Protein AF-A0A973NSL1-F1 (afdb_monomer)

Foldseek 3Di:
DDDPVVVVVVVVVVVVVVVPPDDDDDDDDDDDPPPVVVVVVPVLPCAPVVCVVVPPALEWEWEKDQPPVPGDPDPFRWYQQFRIITGTDDDDPVLVLLRVLVCVVVVPQGREYQYDDDQCPCVVCDVPQDAPAFADPVQHFQQFEEDADLVVPSFSVVQLSNCVSVVNLFLWKKKKWFKAALVRGTYIYMAIDDLAHRLCRRCVSNFPGSMATAAMEIQEGQDRDPSHRSRSSQCVRHDCVRVGHRHRYYYHYYPVVPVCSGVSVVVSSVVSVVCVVVRD

Sequence (280 aa):
MGDPKAKIVAHLKSLGAHLYGIGDHTGKSVHNIGEHLHGAAGEFEKTEQELADAARSKVFRGTMDPLDGSANKGSGAHVRIGNFGAMVDNISPAEAAKLAKIEKDFPDDLPMVVLKKQPDFHGEFRGEFKTPGPSGPNTPALFGHQINDPINDELGRATIKARLINGDTSGVNYAAFKCYDENGKPYILVGHSEGVHSERVAGIPLVDSSTRVSDIFSERTPCDRKSSYCGTWLHEHLGDSNSGSAPDVRYHVLYDDTTKNYDVTKHVIKDAKHWLKHYG

Radius of gyration: 21.63 Å; Cα contacts (8 Å, |Δi|>4): 450; chains: 1; bounding box: 39×68×52 Å

pLDDT: mean 71.05, std 19.41, range [28.81, 97.38]

Nearest PDB structures (foldseek):
  3wai-assembly1_A  TM=3.650E-01  e=9.494E+00  Escherichia coli K-12
  3mfi-assembly1_A  TM=2.933E-01  e=9.494E+00  Saccharomyces cerevisiae
  3ohb-assembly1_A  TM=2.969E-01  e=9.494E+00  Saccharomyces cerevisiae

Structure (mmCIF, N/CA/C/O backbone):
data_AF-A0A973NSL1-F1
#
_entry.id   AF-A0A973NSL1-F1
#
loop_
_atom_site.group_PDB
_atom_site.id
_atom_site.type_symbol
_atom_site.label_atom_id
_atom_site.label_alt_id
_atom_site.label_comp_id
_atom_site.label_asym_id
_atom_site.label_entity_id
_atom_site.label_seq_id
_atom_site.pdbx_PDB_ins_code
_atom_site.Cartn_x
_atom_site.Cartn_y
_atom_site.Cartn_z
_atom_site.occupancy
_atom_site.B_iso_or_equiv
_atom_site.auth_seq_id
_atom_site.auth_comp_id
_atom_site.auth_asym_id
_atom_site.auth_atom_id
_atom_site.pdbx_PDB_model_num
ATOM 1 N N . MET A 1 1 ? 1.039 -37.603 -15.452 1.00 42.97 1 MET A N 1
ATOM 2 C CA . MET A 1 1 ? 1.506 -36.415 -14.705 1.00 42.97 1 MET A CA 1
ATOM 3 C C . MET A 1 1 ? 0.961 -36.540 -13.292 1.00 42.97 1 MET A C 1
ATOM 5 O O . MET A 1 1 ? -0.243 -36.682 -13.153 1.00 42.97 1 MET A O 1
ATOM 9 N N . GLY A 1 2 ? 1.832 -36.673 -12.289 1.00 52.22 2 GLY A N 1
ATOM 10 C CA . GLY A 1 2 ? 1.422 -36.954 -10.905 1.00 52.22 2 GLY A CA 1
ATOM 11 C C . GLY A 1 2 ? 1.027 -35.691 -10.139 1.00 52.22 2 GLY A C 1
ATOM 12 O O . GLY A 1 2 ? 1.589 -34.628 -10.395 1.00 52.22 2 GLY A O 1
ATOM 13 N N . ASP A 1 3 ? 0.085 -35.849 -9.209 1.00 54.16 3 ASP A N 1
ATOM 14 C CA . ASP A 1 3 ? -0.454 -34.811 -8.326 1.00 54.16 3 ASP A CA 1
ATOM 15 C C . ASP A 1 3 ? 0.666 -34.071 -7.549 1.00 54.16 3 ASP A C 1
ATOM 17 O O . ASP A 1 3 ? 1.431 -34.712 -6.816 1.00 54.16 3 ASP A O 1
ATOM 21 N N . PRO A 1 4 ? 0.782 -32.736 -7.681 1.00 50.12 4 PRO A N 1
ATOM 22 C CA . PRO A 1 4 ? 1.733 -31.918 -6.927 1.00 50.12 4 PRO A CA 1
ATOM 23 C C . PRO A 1 4 ? 1.630 -32.090 -5.403 1.00 50.12 4 PRO A C 1
ATOM 25 O O . PRO A 1 4 ? 2.660 -32.085 -4.725 1.00 50.12 4 PRO A O 1
ATOM 28 N N . LYS A 1 5 ? 0.428 -32.333 -4.855 1.00 47.91 5 LYS A N 1
ATOM 29 C CA . LYS A 1 5 ? 0.239 -32.566 -3.412 1.00 47.91 5 LYS A CA 1
ATOM 30 C C . LYS A 1 5 ? 0.894 -33.866 -2.952 1.00 47.91 5 LYS A C 1
ATOM 32 O O . LYS A 1 5 ? 1.500 -33.908 -1.881 1.00 47.91 5 LYS A O 1
ATOM 37 N N . ALA A 1 6 ? 0.865 -34.906 -3.785 1.00 55.69 6 ALA A N 1
ATOM 38 C CA . ALA A 1 6 ? 1.510 -36.180 -3.479 1.00 55.69 6 ALA A CA 1
ATOM 39 C C . ALA A 1 6 ? 3.045 -36.056 -3.409 1.00 55.69 6 ALA A C 1
ATOM 41 O O . ALA A 1 6 ? 3.681 -36.742 -2.608 1.00 55.69 6 ALA A O 1
ATOM 42 N N . LYS A 1 7 ? 3.646 -35.146 -4.190 1.00 52.72 7 LYS A N 1
ATOM 43 C CA . LYS A 1 7 ? 5.097 -34.886 -4.156 1.00 52.72 7 LYS A CA 1
ATOM 44 C C . LYS A 1 7 ? 5.536 -34.149 -2.890 1.00 52.72 7 LYS A C 1
ATOM 46 O O . LYS A 1 7 ? 6.564 -34.506 -2.321 1.00 52.72 7 LYS A O 1
ATOM 51 N N . ILE A 1 8 ? 4.746 -33.184 -2.420 1.00 45.78 8 ILE A N 1
AT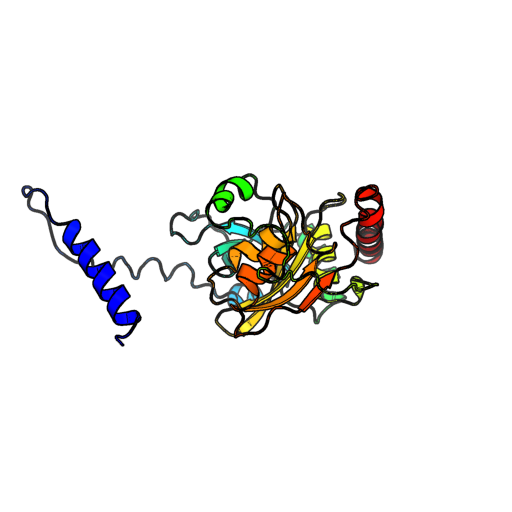OM 52 C CA . ILE A 1 8 ? 5.029 -32.431 -1.186 1.00 45.78 8 ILE A CA 1
ATOM 53 C C . ILE A 1 8 ? 4.944 -33.356 0.037 1.00 45.78 8 ILE A C 1
ATOM 55 O O . ILE A 1 8 ? 5.852 -33.381 0.865 1.00 45.78 8 ILE A O 1
ATOM 59 N N . VAL A 1 9 ? 3.913 -34.205 0.106 1.00 53.50 9 VAL A N 1
ATOM 60 C CA . VAL A 1 9 ? 3.754 -35.177 1.204 1.00 53.50 9 VAL A CA 1
ATOM 61 C C . VAL A 1 9 ? 4.876 -36.223 1.208 1.00 53.50 9 VAL A C 1
ATOM 63 O O . VAL A 1 9 ? 5.355 -36.609 2.275 1.00 53.50 9 VAL A O 1
ATOM 66 N N . ALA A 1 10 ? 5.335 -36.670 0.035 1.00 57.25 10 ALA A N 1
ATOM 67 C CA . ALA A 1 10 ? 6.461 -37.598 -0.068 1.00 57.25 10 ALA A CA 1
ATOM 68 C C . ALA A 1 10 ? 7.792 -36.962 0.380 1.00 57.25 10 ALA A C 1
ATOM 70 O O . ALA A 1 10 ? 8.578 -37.617 1.063 1.00 57.25 10 ALA A O 1
ATOM 71 N N . HIS A 1 11 ? 8.017 -35.684 0.057 1.00 46.66 11 HIS A N 1
ATOM 72 C CA . HIS A 1 11 ? 9.229 -34.953 0.437 1.00 46.66 11 HIS A CA 1
ATOM 73 C C . HIS A 1 11 ? 9.313 -34.700 1.952 1.00 46.66 11 HIS A C 1
ATOM 75 O O . HIS A 1 11 ? 10.360 -34.902 2.569 1.00 46.66 11 HIS A O 1
ATOM 81 N N . LEU A 1 12 ? 8.186 -34.360 2.585 1.00 42.97 12 LEU A N 1
ATOM 82 C CA . LEU A 1 12 ? 8.111 -34.174 4.038 1.00 42.97 12 LEU A CA 1
ATOM 83 C C . LEU A 1 12 ? 8.315 -35.493 4.804 1.00 42.97 12 LEU A C 1
ATOM 85 O O . LEU A 1 12 ? 8.985 -35.517 5.836 1.00 42.97 12 LEU A O 1
ATOM 89 N N . LYS A 1 13 ? 7.822 -36.620 4.268 1.00 50.28 13 LYS A N 1
ATOM 90 C CA . LYS A 1 13 ? 8.071 -37.952 4.847 1.00 50.28 13 LYS A CA 1
ATOM 91 C C . LYS A 1 13 ? 9.537 -38.383 4.748 1.00 50.28 13 LYS A C 1
ATOM 93 O O . LYS A 1 13 ? 10.034 -39.003 5.686 1.00 50.28 13 LYS A O 1
ATOM 98 N N . SER A 1 14 ? 10.247 -38.047 3.665 1.00 43.44 14 SER A N 1
ATOM 99 C CA . SER A 1 14 ? 11.676 -38.383 3.551 1.00 43.44 14 SER A CA 1
ATOM 100 C C . SER A 1 14 ? 12.558 -37.555 4.488 1.00 43.44 14 SER A C 1
ATOM 102 O O . SER A 1 14 ? 13.558 -38.065 4.984 1.00 43.44 14 SER A O 1
ATOM 104 N N . LEU A 1 15 ? 12.174 -36.307 4.780 1.00 42.41 15 LEU A N 1
ATOM 105 C CA . LEU A 1 15 ? 12.867 -35.461 5.760 1.00 42.41 15 LEU A CA 1
ATOM 106 C C . LEU A 1 15 ? 12.700 -35.987 7.195 1.00 42.41 15 LEU A C 1
ATOM 108 O O . LEU A 1 15 ? 13.667 -36.011 7.953 1.00 42.41 15 LEU A O 1
ATOM 112 N N . GLY A 1 16 ? 11.516 -36.505 7.541 1.00 37.41 16 GLY A N 1
ATOM 113 C CA . GLY A 1 16 ? 11.278 -37.151 8.837 1.00 37.41 16 GLY A CA 1
ATOM 114 C C . GLY A 1 16 ? 12.077 -38.446 9.040 1.00 37.41 16 GLY A C 1
ATOM 115 O O . GLY A 1 16 ? 12.510 -38.735 10.153 1.00 37.41 16 GLY A O 1
ATOM 116 N N . ALA A 1 17 ? 12.336 -39.202 7.968 1.00 41.88 17 ALA A N 1
ATOM 117 C CA . ALA A 1 17 ? 13.124 -40.435 8.033 1.00 41.88 17 ALA A CA 1
ATOM 118 C C . ALA A 1 17 ? 14.634 -40.185 8.220 1.00 41.88 17 ALA A C 1
ATOM 120 O O . ALA A 1 17 ? 15.328 -41.030 8.783 1.00 41.88 17 ALA A O 1
ATOM 121 N N . HIS A 1 18 ? 15.147 -39.022 7.803 1.00 38.62 18 HIS A N 1
ATOM 122 C CA . HIS A 1 18 ? 16.567 -38.683 7.942 1.00 38.62 18 HIS A CA 1
ATOM 123 C C . HIS A 1 18 ? 16.979 -38.258 9.361 1.00 38.62 18 HIS A C 1
ATOM 125 O O . HIS A 1 18 ? 18.169 -38.267 9.670 1.00 38.62 18 HIS A O 1
ATOM 131 N N . LEU A 1 19 ? 16.017 -37.940 10.234 1.00 37.81 19 LEU A N 1
ATOM 132 C CA . LEU A 1 19 ? 16.267 -37.519 11.618 1.00 37.81 19 LEU A CA 1
ATOM 133 C C . LEU A 1 19 ? 16.319 -38.680 12.631 1.00 37.81 19 LEU A C 1
ATOM 135 O O . LEU A 1 19 ? 16.656 -38.454 13.789 1.00 37.81 19 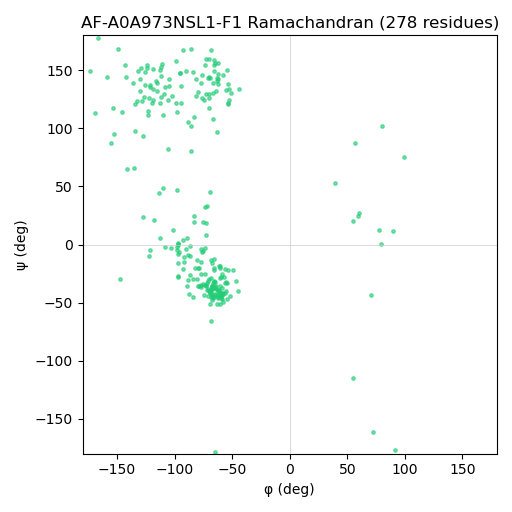LEU A O 1
ATOM 139 N N . TYR A 1 20 ? 16.062 -39.925 12.214 1.00 36.81 20 TYR A N 1
ATOM 140 C CA . TYR A 1 20 ? 16.026 -41.109 13.092 1.00 36.81 20 TYR A CA 1
ATOM 141 C C . TYR A 1 20 ? 17.198 -42.075 12.861 1.00 36.81 20 TYR A C 1
ATOM 143 O O . TYR A 1 20 ? 17.027 -43.284 12.718 1.00 36.81 20 TYR A O 1
ATOM 151 N N . GLY A 1 21 ? 18.412 -41.528 12.814 1.00 36.31 21 GLY A N 1
ATOM 152 C CA . GLY A 1 21 ? 19.628 -42.284 12.517 1.00 36.31 21 GLY A CA 1
ATOM 153 C C . GLY A 1 21 ? 20.765 -42.130 13.520 1.00 36.31 21 GLY A C 1
ATOM 154 O O . GLY A 1 21 ? 21.899 -42.323 13.106 1.00 36.31 21 GLY A O 1
ATOM 155 N N . ILE A 1 22 ? 20.533 -41.757 14.787 1.00 36.22 22 ILE A N 1
ATOM 156 C CA . ILE A 1 22 ? 21.593 -41.750 15.815 1.00 36.22 22 ILE A CA 1
ATOM 157 C C . ILE A 1 22 ? 21.025 -42.135 17.194 1.00 36.22 22 ILE A C 1
ATOM 159 O O . ILE A 1 22 ? 20.268 -41.376 17.784 1.00 36.22 22 ILE A O 1
ATOM 163 N N . GLY A 1 23 ? 21.470 -43.288 17.709 1.00 29.11 23 GLY A N 1
ATOM 164 C CA . GLY A 1 23 ? 21.850 -43.471 19.119 1.00 29.11 23 GLY A CA 1
ATOM 165 C C . GLY A 1 23 ? 20.757 -43.697 20.168 1.00 29.11 23 GLY A C 1
ATOM 166 O O . GLY A 1 23 ? 20.154 -42.760 20.672 1.00 29.11 23 GLY A O 1
ATOM 167 N N . ASP A 1 24 ? 20.616 -44.961 20.560 1.00 33.50 24 ASP A N 1
ATOM 168 C CA . ASP A 1 24 ? 19.880 -45.485 21.714 1.00 33.50 24 ASP A CA 1
ATOM 169 C C . ASP A 1 24 ? 20.528 -45.099 23.074 1.00 33.50 24 ASP A C 1
ATOM 171 O O . ASP A 1 24 ? 21.694 -44.708 23.137 1.00 33.50 24 ASP A O 1
ATOM 175 N N . HIS A 1 25 ? 19.762 -45.316 24.153 1.00 35.72 25 HIS A N 1
ATOM 176 C CA . HIS A 1 25 ? 20.111 -45.346 25.584 1.00 35.72 25 HIS A CA 1
ATOM 177 C C . HIS A 1 25 ? 19.818 -44.091 26.419 1.00 35.72 25 HIS A C 1
ATOM 179 O O . HIS A 1 25 ? 20.704 -43.389 26.890 1.00 35.72 25 HIS A O 1
ATOM 185 N N . THR A 1 26 ? 18.541 -43.888 26.743 1.00 34.09 26 THR A N 1
ATOM 186 C CA . THR A 1 26 ? 18.054 -43.900 28.140 1.00 34.09 26 THR A CA 1
ATOM 187 C C . THR A 1 26 ? 16.525 -43.905 28.121 1.00 34.09 26 THR A C 1
ATOM 189 O O . THR A 1 26 ? 15.878 -42.976 27.648 1.00 34.09 26 THR A O 1
ATOM 192 N N . GLY A 1 27 ? 15.935 -45.012 28.574 1.00 38.09 27 GLY A N 1
ATOM 193 C CA . GLY A 1 27 ? 14.515 -45.310 28.413 1.00 38.09 27 GLY A CA 1
ATOM 194 C C . GLY A 1 27 ? 13.570 -44.335 29.113 1.00 38.09 27 GLY A C 1
ATOM 195 O O . GLY A 1 27 ? 13.241 -44.532 30.280 1.00 38.09 27 GLY A O 1
ATOM 196 N N . LYS A 1 28 ? 13.065 -43.356 28.354 1.00 44.16 28 LYS A N 1
ATOM 197 C CA . LYS A 1 28 ? 11.779 -42.673 28.568 1.00 44.16 28 LYS A CA 1
ATOM 198 C C . LYS A 1 28 ? 11.230 -42.147 27.234 1.00 44.16 28 LYS A C 1
ATOM 200 O O . LYS A 1 28 ? 11.606 -41.064 26.810 1.00 44.16 28 LYS A O 1
ATOM 205 N N . SER A 1 29 ? 10.356 -42.903 26.570 1.00 31.58 29 SER A N 1
ATOM 206 C CA . SER A 1 29 ? 9.473 -42.448 25.473 1.00 31.58 29 SER A CA 1
ATOM 207 C C . SER A 1 29 ? 8.531 -43.617 25.123 1.00 31.58 29 SER A C 1
ATOM 209 O O . SER A 1 29 ? 8.928 -44.761 25.306 1.00 31.58 29 SER A O 1
ATOM 211 N N . VAL A 1 30 ? 7.286 -43.489 24.666 1.00 33.06 30 VAL A N 1
ATOM 212 C CA . VAL A 1 30 ? 6.669 -42.464 23.824 1.00 33.06 30 VAL A CA 1
ATOM 213 C C . VAL A 1 30 ? 5.169 -42.433 24.166 1.00 33.06 30 VAL A C 1
ATOM 215 O O . VAL A 1 30 ? 4.471 -43.417 23.938 1.00 33.06 30 VAL A O 1
ATOM 218 N N . HIS A 1 31 ? 4.649 -41.318 24.676 1.00 32.59 31 HIS A N 1
ATOM 219 C CA . HIS A 1 31 ? 3.223 -41.001 24.569 1.00 32.59 31 HIS A CA 1
ATOM 220 C C . HIS A 1 31 ? 3.097 -39.598 23.966 1.00 32.59 31 HIS A C 1
ATOM 222 O O . HIS A 1 31 ? 3.725 -38.660 24.443 1.00 32.59 31 HIS A O 1
ATOM 228 N N . ASN A 1 32 ? 2.301 -39.514 22.898 1.00 38.72 32 ASN A N 1
ATOM 229 C CA . ASN A 1 32 ? 1.772 -38.319 22.235 1.00 38.72 32 ASN A CA 1
ATOM 230 C C . ASN A 1 32 ? 2.768 -37.264 21.723 1.00 38.72 32 ASN A C 1
ATOM 232 O O . ASN A 1 32 ? 2.975 -36.224 22.332 1.00 38.72 32 ASN A O 1
ATOM 236 N N . ILE A 1 33 ? 3.243 -37.463 20.486 1.00 34.16 33 ILE A N 1
ATOM 237 C CA . ILE A 1 33 ? 3.742 -36.374 19.615 1.00 34.16 33 ILE A CA 1
ATOM 238 C C . ILE A 1 33 ? 2.633 -35.910 18.633 1.00 34.16 33 ILE A C 1
ATOM 240 O O . ILE A 1 33 ? 2.809 -34.974 17.863 1.00 34.16 33 ILE A O 1
ATOM 244 N N . GLY A 1 34 ? 1.441 -36.521 18.683 1.00 28.81 34 GLY A N 1
ATOM 245 C CA . GLY A 1 34 ? 0.293 -36.153 17.840 1.00 28.81 34 GLY A CA 1
ATOM 246 C C . GLY A 1 34 ? -0.518 -34.940 18.317 1.00 28.81 34 GLY A C 1
ATOM 247 O O . GLY A 1 34 ? -1.310 -34.417 17.544 1.00 28.81 34 GLY A O 1
ATOM 248 N N . GLU A 1 35 ? -0.324 -34.464 19.551 1.00 32.84 35 GLU A N 1
ATOM 249 C CA . GLU A 1 35 ? -1.163 -33.403 20.146 1.00 32.84 35 GLU A CA 1
ATOM 250 C C . GLU A 1 35 ? -0.461 -32.042 20.286 1.00 32.84 35 GLU A C 1
ATOM 252 O O . GLU A 1 35 ? -1.085 -31.064 20.687 1.00 32.84 35 GLU A O 1
ATOM 257 N N . HIS A 1 36 ? 0.818 -31.921 19.915 1.00 31.50 36 HIS A N 1
ATOM 258 C CA . HIS A 1 36 ? 1.558 -30.656 20.053 1.00 31.50 36 HIS A CA 1
ATOM 259 C C . HIS A 1 36 ? 1.652 -29.800 18.784 1.00 31.50 36 HIS A C 1
ATOM 261 O O . HIS A 1 36 ? 2.130 -28.674 18.860 1.00 31.50 36 HIS A O 1
ATOM 267 N N . LEU A 1 37 ? 1.109 -30.255 17.649 1.00 32.56 37 LEU A N 1
ATOM 268 C CA . LEU A 1 37 ? 0.970 -29.420 16.443 1.00 32.56 37 LEU A CA 1
ATOM 269 C C . LEU A 1 37 ? -0.429 -28.804 16.271 1.00 32.56 37 LEU A C 1
ATOM 271 O O . LEU A 1 37 ? -0.622 -27.976 15.388 1.00 32.56 37 LEU A O 1
ATOM 275 N N . HIS A 1 38 ? -1.391 -29.139 17.136 1.00 34.22 38 HIS A N 1
ATOM 276 C CA . HIS A 1 38 ? -2.702 -28.475 17.173 1.00 34.22 38 HIS A CA 1
ATOM 277 C C . HIS A 1 38 ? -2.803 -27.359 18.223 1.00 34.22 38 HIS A C 1
ATOM 279 O O . HIS A 1 38 ? -3.779 -26.619 18.225 1.00 34.22 38 HIS A O 1
ATOM 285 N N . GLY A 1 39 ? -1.783 -27.177 19.071 1.00 29.16 39 GLY A N 1
ATOM 286 C CA . GLY A 1 39 ? -1.781 -26.139 20.110 1.00 29.16 39 GLY A CA 1
ATOM 287 C C . GLY A 1 39 ? -1.366 -24.738 19.643 1.00 29.16 39 GLY A C 1
ATOM 288 O O . GLY A 1 39 ? -1.706 -23.770 20.308 1.00 29.16 39 GLY A O 1
ATOM 289 N N . ALA A 1 40 ? -0.661 -24.605 18.514 1.00 36.94 40 ALA A N 1
ATOM 290 C CA . ALA A 1 40 ? -0.193 -23.303 18.014 1.00 36.94 40 ALA A CA 1
ATOM 291 C C . ALA A 1 40 ? -1.177 -22.620 17.045 1.00 36.94 40 ALA A C 1
ATOM 293 O O . ALA A 1 40 ? -1.061 -21.426 16.797 1.00 36.94 40 ALA A O 1
ATOM 294 N N . ALA A 1 41 ? -2.160 -23.354 16.512 1.00 37.06 41 ALA A N 1
ATOM 295 C CA . ALA A 1 41 ? -3.181 -22.792 15.626 1.00 37.06 41 ALA A CA 1
ATOM 296 C C . ALA A 1 41 ? -4.306 -22.062 16.390 1.00 37.06 41 ALA A C 1
ATOM 298 O O . ALA A 1 41 ? -4.980 -21.223 15.808 1.00 37.06 41 ALA A O 1
ATOM 299 N N . GLY A 1 42 ? -4.488 -22.349 17.686 1.00 35.44 42 GLY A N 1
ATOM 300 C CA . GLY A 1 42 ? -5.609 -21.834 18.487 1.00 35.44 42 GLY A CA 1
ATOM 301 C C . GLY A 1 42 ? -5.400 -20.463 19.144 1.00 35.44 42 GLY A C 1
ATOM 302 O O . GLY A 1 42 ? -6.356 -19.898 19.659 1.00 35.44 42 GLY A O 1
ATOM 303 N N . GLU A 1 43 ? -4.186 -19.897 19.145 1.00 41.84 43 GLU A N 1
ATOM 304 C CA . GLU A 1 43 ? -3.930 -18.563 19.736 1.00 41.84 43 GLU A CA 1
ATOM 305 C C . GLU A 1 43 ? -3.935 -17.418 18.707 1.00 41.84 43 GLU A C 1
ATOM 307 O O . GLU A 1 43 ? -3.971 -16.250 19.091 1.00 41.84 43 GLU A O 1
ATOM 312 N N . PHE A 1 44 ? -3.990 -17.732 17.408 1.00 42.53 44 PHE A N 1
ATOM 313 C CA . PHE A 1 44 ? -4.168 -16.742 16.336 1.00 42.53 44 PHE A CA 1
ATOM 314 C C . PHE A 1 44 ? -5.647 -16.546 15.942 1.00 42.53 44 PHE A C 1
ATOM 316 O O . PHE A 1 44 ? -5.949 -15.786 15.027 1.00 42.53 44 PHE A O 1
ATOM 323 N N . GLU A 1 45 ? -6.580 -17.198 16.644 1.00 44.97 45 GLU A N 1
ATOM 324 C CA . GLU A 1 45 ? -8.018 -17.249 16.327 1.00 44.97 45 GLU A CA 1
ATOM 325 C C . GLU A 1 45 ? -8.836 -16.044 16.816 1.00 44.97 45 GLU A C 1
ATOM 327 O O . GLU A 1 45 ? -10.052 -16.140 16.958 1.00 44.97 45 GLU A O 1
ATOM 332 N N . LYS A 1 46 ? -8.225 -14.870 17.014 1.00 46.03 46 LYS A N 1
ATOM 333 C CA . LYS A 1 46 ? -9.033 -13.650 16.911 1.00 46.03 46 LYS A CA 1
ATOM 334 C C . LYS A 1 46 ? -9.072 -13.247 15.456 1.00 46.03 46 LYS A C 1
ATOM 336 O O . LYS A 1 46 ? -8.101 -12.715 14.926 1.00 46.03 46 LYS A O 1
ATOM 341 N N . THR A 1 47 ? -10.188 -13.547 14.799 1.00 53.41 47 THR A N 1
ATOM 342 C CA . THR A 1 47 ? -10.394 -13.142 13.408 1.00 53.41 47 THR A CA 1
ATOM 343 C C . THR A 1 47 ? -10.198 -11.628 13.266 1.00 53.41 47 THR A C 1
ATOM 345 O O . THR A 1 47 ? -10.488 -10.846 14.171 1.00 53.41 47 THR A O 1
ATOM 348 N N . GLU A 1 48 ? -9.753 -11.178 12.098 1.00 47.81 48 GLU A N 1
ATOM 349 C CA . GLU A 1 48 ? -9.705 -9.756 11.728 1.00 47.81 48 GLU A CA 1
ATOM 350 C C . GLU A 1 48 ? -11.080 -9.066 11.905 1.00 47.81 48 GLU A C 1
ATOM 352 O O . GLU A 1 48 ? -11.180 -7.852 12.081 1.00 47.81 48 GLU A O 1
ATOM 357 N N . GLN A 1 49 ? -12.163 -9.855 11.905 1.00 44.47 49 GLN A N 1
ATOM 358 C CA . GLN A 1 49 ? -13.514 -9.446 12.276 1.00 44.47 49 GLN A CA 1
ATOM 359 C C . GLN A 1 49 ? -13.662 -9.154 13.777 1.00 44.47 49 GLN A C 1
ATOM 361 O O . GLN A 1 49 ? -14.247 -8.140 14.120 1.00 44.47 49 GLN A O 1
ATOM 366 N N . GLU A 1 50 ? -13.067 -9.940 14.672 1.00 46.25 50 GLU A N 1
ATOM 367 C CA . GLU A 1 50 ? -13.075 -9.660 16.113 1.00 46.25 50 GLU A CA 1
ATOM 368 C C . GLU A 1 50 ? -12.256 -8.422 16.486 1.00 46.25 50 GLU A C 1
ATOM 370 O O . GLU A 1 50 ? -12.599 -7.736 17.446 1.00 46.25 50 GLU A O 1
ATOM 375 N N . LEU A 1 51 ? -11.211 -8.083 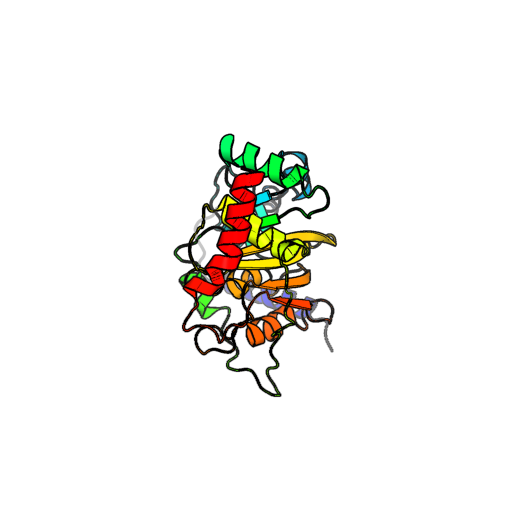15.722 1.00 48.94 51 LEU A N 1
ATOM 376 C CA . LEU A 1 51 ? -10.511 -6.807 15.891 1.00 48.94 51 LEU A CA 1
ATOM 377 C C . LEU A 1 51 ? -11.277 -5.633 15.289 1.00 48.94 51 LEU A C 1
ATOM 379 O O . LEU A 1 51 ? -11.302 -4.577 15.910 1.00 48.94 51 LEU A O 1
ATOM 383 N N . ALA A 1 52 ? -11.962 -5.813 14.161 1.00 46.72 52 ALA A N 1
ATOM 384 C CA . ALA A 1 52 ? -12.868 -4.801 13.614 1.00 46.72 52 ALA A CA 1
ATOM 385 C C . ALA A 1 52 ? -14.112 -4.566 14.500 1.00 46.72 52 ALA A C 1
ATOM 387 O O . ALA A 1 52 ? -14.588 -3.437 14.595 1.00 46.72 52 ALA A O 1
ATOM 388 N N . ASP A 1 53 ? -14.607 -5.604 15.178 1.00 43.38 53 ASP A N 1
ATOM 389 C CA . ASP A 1 53 ? -15.792 -5.541 16.039 1.00 43.38 53 ASP A CA 1
ATOM 390 C C . ASP A 1 53 ? -15.441 -5.096 17.476 1.00 43.38 53 ASP A C 1
ATOM 392 O O . ASP A 1 53 ? -16.273 -4.494 18.160 1.00 43.38 53 ASP A O 1
ATOM 396 N N . ALA A 1 54 ? -14.206 -5.337 17.947 1.00 39.62 54 ALA A N 1
ATOM 397 C CA . ALA A 1 54 ? -13.740 -4.924 19.277 1.00 39.62 54 ALA A CA 1
ATOM 398 C C . ALA A 1 54 ? -12.947 -3.603 19.295 1.00 39.62 54 ALA A C 1
ATOM 400 O O . ALA A 1 54 ? -12.950 -2.905 20.318 1.00 39.62 54 ALA A O 1
ATOM 401 N N . ALA A 1 55 ? -12.264 -3.233 18.206 1.00 44.78 55 ALA A N 1
ATOM 402 C CA . ALA A 1 55 ? -11.501 -1.994 18.118 1.00 44.78 55 ALA A CA 1
ATOM 403 C C . ALA A 1 55 ? -12.351 -0.892 17.485 1.00 44.78 55 ALA A C 1
ATOM 405 O O . ALA A 1 55 ? -12.831 -0.977 16.364 1.00 44.78 55 ALA A O 1
ATOM 406 N N . ARG A 1 56 ? -12.520 0.190 18.235 1.00 49.25 56 ARG A N 1
ATOM 407 C CA . ARG A 1 56 ? -13.387 1.340 17.951 1.00 49.25 56 ARG A CA 1
ATOM 408 C C . ARG A 1 56 ? -12.862 2.249 16.815 1.00 49.25 56 ARG A C 1
ATOM 410 O O . ARG A 1 56 ? -13.016 3.462 16.919 1.00 49.25 56 ARG A O 1
ATOM 417 N N . SER A 1 57 ? -12.182 1.694 15.807 1.00 58.72 57 SER A N 1
ATOM 418 C CA . SER A 1 57 ? -11.578 2.405 14.672 1.00 58.72 57 SER A CA 1
ATOM 419 C C . SER A 1 57 ? -11.349 1.455 13.489 1.00 58.72 57 SER A C 1
ATOM 421 O O . SER A 1 57 ? -10.978 0.299 13.670 1.00 58.72 57 SER A O 1
ATOM 423 N N . LYS A 1 58 ? -11.529 1.966 12.270 1.00 70.38 58 LYS A N 1
ATOM 424 C CA . LYS A 1 58 ? -11.158 1.323 11.002 1.00 70.38 58 LYS A CA 1
ATOM 425 C C . LYS A 1 58 ? -9.660 1.410 10.708 1.00 70.38 58 LYS A C 1
ATOM 427 O O . LYS A 1 58 ? -9.224 0.890 9.686 1.00 70.38 58 LYS A O 1
ATOM 432 N N . VAL A 1 59 ? -8.867 2.090 11.533 1.00 70.94 59 VAL A N 1
ATOM 433 C CA . VAL A 1 59 ? -7.458 2.339 11.247 1.00 70.94 59 VAL A CA 1
ATOM 434 C C . VAL A 1 59 ? -6.547 1.742 12.313 1.00 70.94 59 VAL A C 1
ATOM 436 O O . VAL A 1 59 ? -6.591 2.113 13.483 1.00 70.94 59 VAL A O 1
ATOM 439 N N . PHE A 1 60 ? -5.647 0.869 11.874 1.00 77.31 60 PHE A N 1
ATOM 440 C CA . PHE A 1 60 ? -4.722 0.132 12.723 1.00 77.31 60 PHE A CA 1
ATOM 441 C C . PHE A 1 60 ? -3.286 0.527 12.408 1.00 77.31 60 PHE A C 1
ATOM 443 O O . PHE A 1 60 ? -2.919 0.706 11.248 1.00 77.31 60 PHE A O 1
ATOM 450 N N . ARG A 1 61 ? -2.450 0.640 13.440 1.00 79.06 61 ARG A N 1
ATOM 451 C CA . ARG A 1 61 ? -1.000 0.770 13.280 1.00 79.06 61 ARG A CA 1
ATOM 452 C C . ARG A 1 61 ? -0.362 -0.556 13.671 1.00 79.06 61 ARG A C 1
ATOM 454 O O . ARG A 1 61 ? -0.638 -1.049 14.761 1.00 79.06 61 ARG A O 1
ATOM 461 N N . GLY A 1 62 ? 0.422 -1.131 12.764 1.00 76.25 62 GLY A N 1
ATOM 462 C CA . GLY A 1 62 ? 0.943 -2.487 12.886 1.00 76.25 62 GLY A CA 1
ATOM 463 C C . GLY A 1 62 ? 2.459 -2.553 12.747 1.00 76.25 62 GLY A C 1
ATOM 464 O O . GLY A 1 62 ? 3.036 -1.923 11.862 1.00 76.25 62 GLY A O 1
ATOM 465 N N . THR A 1 63 ? 3.102 -3.343 13.601 1.00 77.38 63 THR A N 1
ATOM 466 C CA . THR A 1 63 ? 4.501 -3.769 13.429 1.00 77.38 63 THR A CA 1
ATOM 467 C C . THR A 1 63 ? 4.475 -5.172 12.824 1.00 77.38 63 THR A C 1
ATOM 469 O O . THR A 1 63 ? 3.853 -6.047 13.419 1.00 77.38 63 THR A O 1
ATOM 472 N N . MET A 1 64 ? 5.083 -5.378 11.649 1.00 74.62 64 MET A N 1
ATOM 473 C CA . MET A 1 64 ? 5.175 -6.711 11.037 1.00 74.62 64 MET A CA 1
ATOM 474 C C . MET A 1 64 ? 5.973 -7.671 11.914 1.00 74.62 64 MET A C 1
ATOM 476 O O . MET A 1 64 ? 7.011 -7.301 12.458 1.00 74.62 64 MET A O 1
ATOM 480 N N . ASP A 1 65 ? 5.478 -8.894 12.009 1.00 68.19 65 ASP A N 1
ATOM 481 C CA . ASP A 1 65 ? 6.097 -10.019 12.693 1.00 68.19 65 ASP A CA 1
ATOM 482 C C . ASP A 1 65 ? 6.024 -11.234 11.743 1.00 68.19 65 ASP A C 1
ATOM 484 O O . ASP A 1 65 ? 4.925 -11.554 11.257 1.00 68.19 65 ASP A O 1
ATOM 488 N N . PRO A 1 66 ? 7.153 -11.877 11.389 1.00 60.00 66 PRO A N 1
ATOM 489 C CA . PRO A 1 66 ? 7.136 -13.102 10.595 1.00 60.00 66 PRO A CA 1
ATOM 490 C C . PRO A 1 66 ? 6.265 -14.172 11.269 1.00 60.00 66 PRO A C 1
ATOM 492 O O . PRO A 1 66 ? 6.407 -14.453 12.456 1.00 60.00 66 PRO A O 1
ATOM 495 N N . LEU A 1 67 ? 5.373 -14.828 10.518 1.00 54.84 67 LEU A N 1
ATOM 496 C CA . LEU A 1 67 ? 4.536 -15.919 11.051 1.00 54.84 67 LEU A CA 1
ATOM 497 C C . LEU A 1 67 ? 5.301 -17.244 11.237 1.00 54.84 67 LEU A C 1
ATOM 499 O O . LEU A 1 67 ? 4.683 -18.301 11.348 1.00 54.84 67 LEU A O 1
ATOM 503 N N . ASP A 1 68 ? 6.634 -17.230 11.293 1.00 51.53 68 ASP A N 1
ATOM 504 C CA . ASP A 1 68 ? 7.468 -18.439 11.372 1.00 51.53 68 ASP A CA 1
ATOM 505 C C . ASP A 1 68 ? 7.418 -19.153 12.742 1.00 51.53 68 ASP A C 1
ATOM 507 O O . ASP A 1 68 ? 8.154 -20.107 12.997 1.00 51.53 68 ASP A O 1
ATOM 511 N N . GLY A 1 69 ? 6.517 -18.719 13.627 1.00 44.09 69 GLY A N 1
ATOM 512 C CA . GLY A 1 69 ? 6.321 -19.280 14.959 1.00 44.09 69 GLY A CA 1
ATOM 513 C C . GLY A 1 69 ? 7.352 -18.814 15.988 1.00 44.09 69 GLY A C 1
ATOM 514 O O . GLY A 1 69 ? 7.255 -19.222 17.146 1.00 44.09 69 GLY A O 1
ATOM 515 N N . SER A 1 70 ? 8.306 -17.955 15.606 1.00 43.44 70 SER A N 1
ATOM 516 C CA . SER A 1 70 ? 9.209 -17.271 16.544 1.00 43.44 70 SER A CA 1
ATOM 517 C C . SER A 1 70 ? 8.654 -15.936 17.064 1.00 43.44 70 SER A C 1
ATOM 519 O O . SER A 1 70 ? 9.206 -15.384 18.020 1.00 43.44 70 SER A O 1
ATOM 521 N N . ALA A 1 71 ? 7.541 -15.474 16.476 1.00 45.78 71 ALA A N 1
ATOM 522 C CA . ALA A 1 71 ? 6.837 -14.236 16.790 1.00 45.78 71 ALA A CA 1
ATOM 523 C C . ALA A 1 71 ? 6.679 -14.005 18.299 1.00 45.78 71 ALA A C 1
ATOM 525 O O . ALA A 1 71 ? 6.319 -14.898 19.079 1.00 45.78 71 ALA A O 1
ATOM 526 N N . ASN A 1 72 ? 6.971 -12.772 18.709 1.00 44.38 72 ASN A N 1
ATOM 527 C CA . ASN A 1 72 ? 6.942 -12.344 20.098 1.00 44.38 72 ASN A CA 1
ATOM 528 C C . ASN A 1 72 ? 5.585 -12.690 20.724 1.00 44.38 72 ASN A C 1
ATOM 530 O O . ASN A 1 72 ? 4.546 -12.206 20.285 1.00 44.38 72 ASN A O 1
ATOM 534 N N . LYS A 1 73 ? 5.598 -13.436 21.836 1.00 44.16 73 LYS A N 1
ATOM 535 C CA . LYS A 1 73 ? 4.438 -13.649 22.725 1.00 44.16 73 LYS A CA 1
ATOM 536 C C . LYS A 1 73 ? 4.050 -12.366 23.481 1.00 44.16 73 LYS A C 1
ATOM 538 O O . LYS A 1 73 ? 3.873 -12.375 24.700 1.00 44.16 73 LYS A O 1
ATOM 543 N N . GLY A 1 74 ? 4.002 -11.232 22.789 1.00 51.59 74 GLY A N 1
ATOM 544 C CA . GLY A 1 74 ? 3.494 -9.981 23.324 1.00 51.59 74 GLY A CA 1
ATOM 545 C C . GLY A 1 74 ? 1.986 -10.085 23.527 1.00 51.59 74 GLY A C 1
ATOM 546 O O . GLY A 1 74 ? 1.277 -10.684 22.725 1.00 51.59 74 GLY A O 1
ATOM 547 N N . SER A 1 75 ? 1.469 -9.479 24.592 1.00 51.91 75 SER A N 1
ATOM 548 C CA . SER A 1 75 ? 0.042 -9.475 24.943 1.00 51.91 75 SER A CA 1
ATOM 549 C C . SER A 1 75 ? -0.823 -8.558 24.051 1.00 51.91 75 SER A C 1
ATOM 551 O O . SER A 1 75 ? -1.799 -7.970 24.519 1.00 51.91 75 SER A O 1
ATOM 553 N N . GLY A 1 76 ? -0.460 -8.405 22.775 1.00 60.69 76 GLY A N 1
ATOM 554 C CA . GLY A 1 76 ? -1.100 -7.515 21.808 1.00 60.69 76 GLY A CA 1
ATOM 555 C C . GLY A 1 76 ? -2.094 -8.218 20.884 1.00 60.69 76 GLY A C 1
ATOM 556 O O . GLY A 1 76 ? -2.031 -9.424 20.652 1.00 60.69 76 GLY A O 1
ATOM 557 N N . ALA A 1 77 ? -3.017 -7.437 20.329 1.00 65.88 77 ALA A N 1
ATOM 558 C CA . ALA A 1 77 ? -3.847 -7.865 19.212 1.00 65.88 77 ALA A CA 1
ATOM 559 C C . ALA A 1 77 ? -2.987 -8.071 17.955 1.00 65.88 77 ALA A C 1
ATOM 561 O O . ALA A 1 77 ? -2.121 -7.246 17.676 1.00 65.88 77 ALA A O 1
ATOM 562 N N . HIS A 1 78 ? -3.248 -9.126 17.186 1.00 69.38 78 HIS A N 1
ATOM 563 C CA . HIS A 1 78 ? -2.546 -9.409 15.934 1.00 69.38 78 HIS A CA 1
ATOM 564 C C . HIS A 1 78 ? -3.533 -9.404 14.769 1.00 69.38 78 HIS A C 1
ATOM 566 O O . HIS A 1 78 ? -4.599 -10.004 14.864 1.00 69.38 78 HIS A O 1
ATOM 572 N N . VAL A 1 79 ? -3.172 -8.739 13.674 1.00 71.94 79 VAL A N 1
ATOM 573 C CA . VAL A 1 79 ? -3.893 -8.801 12.395 1.00 71.94 79 VAL A CA 1
ATOM 574 C C . VAL A 1 79 ? -3.048 -9.592 11.414 1.00 71.94 79 VAL A C 1
ATOM 576 O O . VAL A 1 79 ? -1.842 -9.378 11.326 1.00 71.94 79 VAL A O 1
ATOM 579 N N . ARG A 1 80 ? -3.663 -10.507 10.668 1.00 77.56 80 ARG A N 1
ATOM 580 C CA . ARG A 1 80 ? -2.966 -11.230 9.606 1.00 77.56 80 ARG A CA 1
ATOM 581 C C . ARG A 1 80 ? -2.877 -10.359 8.353 1.00 77.56 80 ARG A C 1
ATOM 583 O O . ARG A 1 80 ? -3.876 -9.818 7.902 1.00 77.56 80 ARG A O 1
ATOM 590 N N . ILE A 1 81 ? -1.687 -10.255 7.775 1.00 79.56 81 ILE A N 1
ATOM 591 C CA . ILE A 1 81 ? -1.403 -9.538 6.532 1.00 79.56 81 ILE A CA 1
ATOM 592 C C . ILE A 1 81 ? -0.662 -10.500 5.607 1.00 79.56 81 ILE A C 1
ATOM 594 O O . ILE A 1 81 ? 0.556 -10.643 5.696 1.00 79.56 81 ILE A O 1
ATOM 598 N N . GLY A 1 82 ? -1.402 -11.190 4.739 1.00 82.81 82 GLY A N 1
ATOM 599 C CA . GLY A 1 82 ? -0.841 -12.225 3.874 1.00 82.81 82 GLY A CA 1
ATOM 600 C C . GLY A 1 82 ? -0.103 -13.303 4.677 1.00 82.81 82 GLY A C 1
ATOM 601 O O . GLY A 1 82 ? -0.709 -14.034 5.470 1.00 82.81 82 GLY A O 1
ATOM 602 N N . ASN A 1 83 ? 1.213 -13.377 4.473 1.00 79.25 83 ASN A N 1
ATOM 603 C CA . ASN A 1 83 ? 2.106 -14.329 5.142 1.00 79.25 83 ASN A CA 1
ATOM 604 C C . ASN A 1 83 ? 2.683 -13.818 6.476 1.00 79.25 83 ASN A C 1
ATOM 606 O O . ASN A 1 83 ? 3.506 -14.496 7.088 1.00 79.25 83 ASN A O 1
ATOM 610 N N . PHE A 1 84 ? 2.247 -12.647 6.944 1.00 76.31 84 PHE A N 1
ATOM 611 C CA . PHE A 1 84 ? 2.792 -11.972 8.121 1.00 76.31 84 PHE A CA 1
ATOM 612 C C . PHE A 1 84 ? 1.710 -11.690 9.160 1.00 76.31 84 PHE A C 1
ATOM 614 O O . PHE A 1 84 ? 0.533 -11.522 8.839 1.00 76.31 84 PHE A O 1
ATOM 621 N N . GLY A 1 85 ? 2.112 -11.632 10.425 1.00 73.00 85 GLY A N 1
ATOM 622 C CA . GLY A 1 85 ? 1.319 -11.033 11.484 1.00 73.00 85 GLY A CA 1
ATOM 623 C C . GLY A 1 85 ? 1.673 -9.556 11.579 1.00 73.00 85 GLY A C 1
ATOM 624 O O . GLY A 1 85 ? 2.798 -9.154 11.303 1.00 73.00 85 GLY A O 1
ATOM 625 N N . ALA A 1 86 ? 0.726 -8.725 11.978 1.00 74.44 86 ALA A N 1
ATOM 626 C CA . ALA A 1 86 ? 0.994 -7.368 12.405 1.00 74.44 86 ALA A CA 1
ATOM 627 C C . ALA A 1 86 ? 0.459 -7.188 13.815 1.00 74.44 86 ALA A C 1
ATOM 629 O O . ALA A 1 86 ? -0.752 -7.242 14.041 1.00 74.44 86 ALA A O 1
ATOM 630 N N . MET A 1 87 ? 1.364 -6.956 14.762 1.00 73.44 87 MET A N 1
ATOM 631 C CA . MET A 1 87 ? 0.967 -6.599 16.115 1.00 73.44 87 MET A CA 1
ATOM 632 C C . MET A 1 87 ? 0.388 -5.185 16.085 1.00 73.44 87 MET A C 1
ATOM 634 O O . MET A 1 87 ? 1.085 -4.228 15.734 1.00 73.44 87 MET A O 1
ATOM 638 N N . VAL A 1 88 ? -0.891 -5.067 16.433 1.00 72.44 88 VAL A N 1
ATOM 639 C CA . VAL A 1 88 ? -1.612 -3.801 16.510 1.00 72.44 88 VAL A CA 1
ATOM 640 C C . VAL A 1 88 ? -1.160 -3.055 17.753 1.00 72.44 88 VAL A C 1
ATOM 642 O O . VAL A 1 88 ? -1.246 -3.556 18.876 1.00 72.44 88 VAL A O 1
ATOM 645 N N . ASP A 1 89 ? -0.703 -1.827 17.555 1.00 72.69 89 ASP A N 1
ATOM 646 C CA . ASP A 1 89 ? -0.340 -0.959 18.660 1.00 72.69 89 ASP A CA 1
ATOM 647 C C . ASP A 1 89 ? -1.569 -0.481 19.430 1.00 72.69 89 ASP A C 1
ATOM 649 O O . ASP A 1 89 ? -2.584 -0.082 18.853 1.00 72.69 89 ASP A O 1
ATOM 653 N N . ASN A 1 90 ? -1.416 -0.365 20.748 1.00 68.12 90 ASN A N 1
ATOM 654 C CA . ASN A 1 90 ? -2.300 0.489 21.527 1.00 68.12 90 ASN A CA 1
ATOM 655 C C . ASN A 1 90 ? -2.052 1.950 21.126 1.00 68.12 90 ASN A C 1
ATOM 657 O O . ASN A 1 90 ? -1.019 2.530 21.466 1.00 68.12 90 ASN A O 1
ATOM 661 N N . ILE A 1 91 ? -3.002 2.549 20.411 1.00 69.00 91 ILE A N 1
ATOM 662 C CA . ILE A 1 91 ? -2.997 3.987 20.130 1.00 69.00 91 ILE A CA 1
ATOM 663 C C . ILE A 1 91 ? -3.441 4.775 21.367 1.00 69.00 91 ILE A C 1
ATOM 665 O O . ILE A 1 91 ? -4.291 4.328 22.143 1.00 69.00 91 ILE A O 1
ATOM 669 N N . SER A 1 92 ? -2.879 5.967 21.568 1.00 71.69 92 SER A N 1
ATOM 670 C CA . SER A 1 92 ? -3.307 6.832 22.671 1.00 71.69 92 SER A CA 1
ATOM 671 C C . SER A 1 92 ? -4.758 7.307 22.474 1.00 71.69 92 SER A C 1
ATOM 673 O O . SER A 1 92 ? -5.210 7.449 21.334 1.00 71.69 92 SER A O 1
ATOM 675 N N . PRO A 1 93 ? -5.501 7.649 23.547 1.00 73.81 93 PRO A N 1
ATOM 676 C CA . PRO A 1 93 ? -6.858 8.191 23.414 1.00 73.81 93 PRO A CA 1
ATOM 677 C C . PRO A 1 93 ? -6.946 9.435 22.513 1.00 73.81 93 PRO A C 1
ATOM 679 O O . PRO A 1 93 ? -7.939 9.630 21.816 1.00 73.81 93 PRO A O 1
ATOM 682 N N . ALA A 1 94 ? -5.899 10.266 22.497 1.00 76.19 94 ALA A N 1
ATOM 683 C CA . ALA A 1 94 ? -5.828 11.446 21.640 1.00 76.19 94 ALA A CA 1
ATOM 684 C C . ALA A 1 94 ? -5.673 11.084 20.152 1.00 76.19 94 ALA A C 1
ATOM 686 O O . ALA A 1 94 ? -6.291 11.720 19.300 1.00 76.19 94 ALA A O 1
ATOM 687 N N . GLU A 1 95 ? -4.873 10.065 19.827 1.00 72.75 95 GLU A N 1
ATOM 688 C CA . GLU A 1 95 ? -4.769 9.536 18.460 1.00 72.75 95 GLU A CA 1
ATOM 689 C C . GLU A 1 95 ? -6.077 8.866 18.028 1.00 72.75 95 GLU A C 1
ATOM 691 O O . GLU A 1 95 ? -6.558 9.135 16.929 1.00 72.75 95 GLU A O 1
ATOM 696 N N . ALA A 1 96 ? -6.704 8.084 18.912 1.00 73.25 96 ALA A N 1
ATOM 697 C CA . ALA A 1 96 ? -8.000 7.457 18.653 1.00 73.25 96 ALA A CA 1
ATOM 698 C C . ALA A 1 96 ? -9.095 8.492 18.344 1.00 73.25 96 ALA A C 1
ATOM 700 O O . ALA A 1 96 ? -9.861 8.318 17.401 1.00 73.25 96 ALA A O 1
ATOM 701 N N . ALA A 1 97 ? -9.142 9.608 19.079 1.00 75.31 97 ALA A N 1
ATOM 702 C CA . ALA A 1 97 ? -10.099 10.685 18.821 1.00 75.31 97 ALA A CA 1
ATOM 703 C C . ALA A 1 97 ? -9.885 11.362 17.454 1.00 75.31 97 ALA A C 1
ATOM 705 O O . ALA A 1 97 ? -10.856 11.683 16.767 1.00 75.31 97 ALA A O 1
ATOM 706 N N . LYS A 1 98 ? -8.625 11.552 17.033 1.00 72.69 98 LYS A N 1
ATOM 707 C CA . LYS A 1 98 ? -8.304 12.077 15.695 1.00 72.69 98 LYS A CA 1
ATOM 708 C C . LYS A 1 98 ? -8.747 11.110 14.599 1.00 72.69 98 LYS A C 1
ATOM 710 O O . LYS A 1 98 ? -9.338 11.548 13.617 1.00 72.69 98 LYS A O 1
ATOM 715 N N . LEU A 1 99 ? -8.509 9.811 14.783 1.00 72.75 99 LEU A N 1
ATOM 716 C CA . LEU A 1 99 ? -8.929 8.786 13.825 1.00 72.75 99 LEU A CA 1
ATOM 717 C C . LEU A 1 99 ? -10.448 8.690 13.714 1.00 72.75 99 LEU A C 1
ATOM 719 O O . LEU A 1 99 ? -10.968 8.693 12.605 1.00 72.75 99 LEU A O 1
ATOM 723 N N . ALA A 1 100 ? -11.167 8.734 14.835 1.00 74.62 100 ALA A N 1
ATOM 724 C CA . ALA A 1 100 ? -12.628 8.738 14.831 1.00 74.62 100 ALA A CA 1
ATOM 725 C C . ALA A 1 100 ? -13.215 9.949 14.081 1.00 74.62 100 ALA A C 1
ATOM 727 O O . ALA A 1 100 ? -14.235 9.830 13.402 1.00 74.62 100 ALA A O 1
ATOM 728 N N . LYS A 1 101 ? -12.572 11.123 14.171 1.00 72.88 101 LYS A N 1
ATOM 729 C CA . LYS A 1 101 ? -12.981 12.309 13.404 1.00 72.88 101 LYS A CA 1
ATOM 730 C C . LYS A 1 101 ? -12.771 12.095 11.903 1.00 72.88 101 LYS A C 1
ATOM 732 O O . LYS A 1 101 ? -13.698 12.314 11.139 1.00 72.88 101 LYS A O 1
ATOM 737 N N . ILE A 1 102 ? -11.610 11.574 11.513 1.00 70.06 102 ILE A N 1
ATOM 738 C CA . ILE A 1 102 ? -11.291 11.223 10.122 1.00 70.06 102 ILE A CA 1
ATOM 739 C C . ILE A 1 102 ? -12.270 10.184 9.549 1.00 70.06 102 ILE A C 1
ATOM 741 O O . ILE A 1 102 ? -12.711 10.302 8.410 1.00 70.06 102 ILE A O 1
ATOM 745 N N . GLU A 1 103 ? -12.613 9.156 10.323 1.00 75.00 103 GLU A N 1
ATOM 746 C CA . GLU A 1 103 ? -13.556 8.110 9.910 1.00 75.00 103 GLU A CA 1
ATOM 747 C C . GLU A 1 103 ? -14.967 8.648 9.695 1.00 75.00 103 GLU A C 1
ATOM 749 O O . GLU A 1 103 ? -15.675 8.178 8.809 1.00 75.00 103 GLU A O 1
ATOM 754 N N . LYS A 1 104 ? -15.369 9.664 10.464 1.00 78.44 104 LYS A N 1
ATOM 755 C CA . LYS A 1 104 ? -16.667 10.318 10.294 1.00 78.44 104 LYS A CA 1
ATOM 756 C C . LYS A 1 104 ? -16.791 11.017 8.939 1.00 78.44 104 LYS A C 1
ATOM 758 O O . LYS A 1 104 ? -17.881 11.028 8.374 1.00 78.44 104 LYS A O 1
ATOM 763 N N . ASP A 1 105 ? -15.706 11.600 8.438 1.00 74.69 105 ASP A N 1
ATOM 764 C CA . ASP A 1 105 ? -15.712 12.314 7.158 1.00 74.69 105 ASP A CA 1
ATOM 765 C C . ASP A 1 105 ? -15.662 11.358 5.953 1.00 74.69 105 ASP A C 1
ATOM 767 O O . ASP A 1 105 ? -16.068 11.734 4.855 1.00 74.69 105 ASP A O 1
ATOM 771 N N . PHE A 1 106 ? -15.213 10.113 6.164 1.00 78.69 106 PHE A N 1
ATOM 772 C CA . PHE A 1 106 ? -15.091 9.073 5.134 1.00 78.69 106 PHE A CA 1
ATOM 773 C C . PHE A 1 106 ? -15.623 7.731 5.650 1.00 78.69 106 PHE A C 1
ATOM 775 O O . PHE A 1 106 ? -14.851 6.780 5.822 1.00 78.69 106 PHE A O 1
ATOM 782 N N . PRO A 1 107 ? -16.939 7.641 5.913 1.00 80.00 107 PRO A N 1
ATOM 783 C CA . PRO A 1 107 ? -17.541 6.469 6.542 1.00 80.00 107 PRO A CA 1
ATOM 784 C C . PRO A 1 107 ? -17.472 5.220 5.662 1.00 80.00 107 PRO A C 1
ATOM 786 O O . PRO A 1 107 ? -17.553 4.111 6.189 1.00 80.00 107 PRO A O 1
ATOM 789 N N . ASP A 1 108 ? -17.285 5.387 4.353 1.00 84.75 108 ASP A N 1
ATOM 790 C CA . ASP A 1 108 ? -17.237 4.296 3.378 1.00 84.75 108 ASP A CA 1
ATOM 791 C C . ASP A 1 108 ? -15.821 3.763 3.133 1.00 84.75 108 ASP A C 1
ATOM 793 O O . ASP A 1 108 ? -15.676 2.703 2.529 1.00 84.75 108 ASP A O 1
ATOM 797 N N . ASP A 1 109 ? -14.783 4.445 3.634 1.00 86.81 109 ASP A N 1
ATOM 798 C CA . ASP A 1 109 ? -13.410 3.966 3.475 1.00 86.81 109 ASP A CA 1
ATOM 799 C C . ASP A 1 109 ? -13.235 2.616 4.185 1.00 86.81 109 ASP A C 1
ATOM 801 O O . ASP A 1 109 ? -13.752 2.383 5.293 1.00 86.81 109 ASP A O 1
ATOM 805 N N . LEU A 1 110 ? -12.482 1.734 3.530 1.00 88.38 110 LEU A N 1
ATOM 806 C CA . LEU A 1 110 ? -12.132 0.420 4.052 1.00 88.38 110 LEU A CA 1
ATOM 807 C C . LEU A 1 110 ? -11.307 0.488 5.349 1.00 88.38 110 LEU A C 1
ATOM 809 O O . LEU A 1 110 ? -10.599 1.473 5.593 1.00 88.38 110 LEU A O 1
ATOM 813 N N . PRO A 1 111 ? -11.344 -0.584 6.167 1.00 87.62 111 PRO A N 1
ATOM 814 C CA . PRO A 1 111 ? -10.362 -0.779 7.222 1.00 87.62 111 PRO A CA 1
ATOM 815 C C . PRO A 1 111 ? -8.947 -0.711 6.652 1.00 87.62 111 PRO A C 1
ATOM 817 O O . PRO A 1 111 ? -8.689 -1.256 5.580 1.00 87.62 111 PRO A O 1
ATOM 820 N N . MET A 1 112 ? -8.030 -0.053 7.354 1.00 88.00 112 MET A N 1
ATOM 821 C CA . MET A 1 112 ? -6.655 0.109 6.903 1.00 88.00 112 MET A CA 1
ATOM 822 C C . MET A 1 112 ? -5.641 -0.263 7.982 1.00 88.00 112 MET A C 1
ATOM 824 O O . MET A 1 112 ? -5.811 0.072 9.154 1.00 88.00 112 MET A O 1
ATOM 828 N N . VAL A 1 113 ? -4.545 -0.888 7.563 1.00 88.50 113 VAL A N 1
ATOM 829 C CA . VAL A 1 113 ? -3.380 -1.175 8.397 1.00 88.50 113 VAL A CA 1
ATOM 830 C C . VAL A 1 113 ? -2.199 -0.347 7.906 1.00 88.50 113 VAL A C 1
ATOM 832 O O . VAL A 1 113 ? -1.794 -0.433 6.748 1.00 88.50 113 VAL A O 1
ATOM 835 N N . VAL A 1 114 ? -1.642 0.470 8.795 1.00 89.31 114 VAL A N 1
ATOM 836 C CA . VAL A 1 114 ? -0.451 1.285 8.558 1.00 89.31 114 VAL A CA 1
ATOM 837 C C . VAL A 1 114 ? 0.751 0.558 9.135 1.00 89.31 114 VAL A C 1
ATOM 839 O O . VAL A 1 114 ? 0.862 0.408 10.355 1.00 89.31 114 VAL A O 1
ATOM 842 N N . LEU A 1 115 ? 1.659 0.134 8.261 1.00 88.19 115 LEU A N 1
ATOM 843 C CA . LEU A 1 115 ? 2.909 -0.485 8.670 1.00 88.19 115 LEU A CA 1
ATOM 844 C C . LEU A 1 115 ? 3.818 0.560 9.317 1.00 88.19 115 LEU A C 1
ATOM 846 O O . LEU A 1 115 ? 4.039 1.650 8.779 1.00 88.19 115 LEU A O 1
ATOM 850 N N . LYS A 1 116 ? 4.320 0.226 10.502 1.00 81.00 116 LYS A N 1
ATOM 851 C CA . LYS A 1 116 ? 5.290 1.035 11.227 1.00 81.00 116 LYS A CA 1
ATOM 852 C C . LYS A 1 116 ? 6.663 0.980 10.590 1.00 81.00 116 LYS A C 1
ATOM 854 O O . LYS A 1 116 ? 7.044 0.004 9.949 1.00 81.00 116 LYS A O 1
ATOM 859 N N . LYS A 1 117 ? 7.430 2.004 10.951 1.00 74.69 117 LYS A N 1
ATOM 860 C CA . LYS A 1 117 ? 8.870 2.047 10.788 1.00 74.69 117 LYS A CA 1
ATOM 861 C C . LYS A 1 117 ? 9.507 0.807 11.434 1.00 74.69 117 LYS A C 1
ATOM 863 O O . LYS A 1 117 ? 9.343 0.607 12.640 1.00 74.69 117 LYS A O 1
ATOM 868 N N . GLN A 1 118 ? 10.227 0.009 10.656 1.00 69.75 118 GLN A N 1
ATOM 869 C CA . GLN A 1 118 ? 10.918 -1.195 11.097 1.00 69.75 118 GLN A CA 1
ATOM 870 C C . GLN A 1 118 ? 12.416 -1.103 10.773 1.00 69.75 118 GLN A C 1
ATOM 872 O O . GLN A 1 118 ? 12.791 -1.169 9.600 1.00 69.75 118 GLN A O 1
ATOM 877 N N . PRO A 1 119 ? 13.287 -0.993 11.796 1.00 64.31 119 PRO A N 1
ATOM 878 C CA . PRO A 1 119 ? 14.706 -0.698 11.594 1.00 64.31 119 PRO A CA 1
ATOM 879 C C . PRO A 1 119 ? 15.445 -1.746 10.750 1.00 64.31 119 PRO A C 1
ATOM 881 O O . PRO A 1 119 ? 16.376 -1.381 10.032 1.00 64.31 119 PRO A O 1
ATOM 884 N N . ASP A 1 120 ? 15.001 -3.006 10.778 1.00 66.81 120 ASP A N 1
ATOM 885 C CA . ASP A 1 120 ? 15.683 -4.124 10.116 1.00 66.81 120 ASP A CA 1
ATOM 886 C C . ASP A 1 120 ? 14.914 -4.719 8.929 1.00 66.81 120 ASP A C 1
ATOM 888 O O . ASP A 1 120 ? 15.398 -5.664 8.308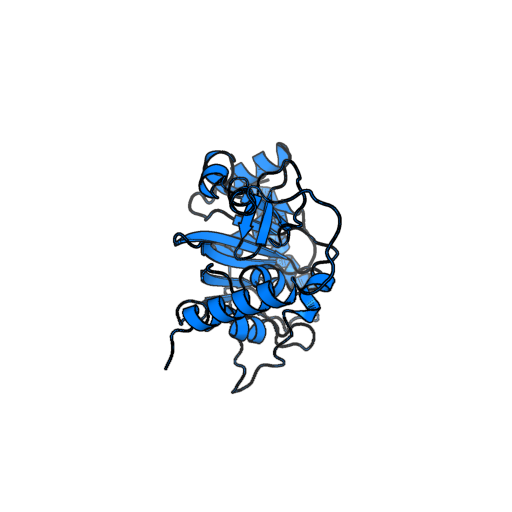 1.00 66.81 120 ASP A O 1
ATOM 892 N N . PHE A 1 121 ? 13.786 -4.126 8.518 1.00 68.62 121 PHE A N 1
ATOM 893 C CA . PHE A 1 121 ? 12.965 -4.660 7.423 1.00 68.62 121 PHE A CA 1
ATOM 894 C C . PHE A 1 121 ? 13.762 -4.827 6.121 1.00 68.62 121 PHE A C 1
ATOM 896 O O . PHE A 1 121 ? 13.693 -5.845 5.435 1.00 68.62 121 PHE A O 1
ATOM 903 N N . HIS A 1 122 ? 14.608 -3.845 5.796 1.00 62.16 122 HIS A N 1
ATOM 904 C CA . HIS A 1 122 ? 15.505 -3.963 4.650 1.00 62.16 122 HIS A CA 1
ATOM 905 C C . HIS A 1 122 ? 16.535 -5.087 4.836 1.00 62.16 122 HIS A C 1
ATOM 907 O O . HIS A 1 122 ? 16.938 -5.694 3.851 1.00 62.16 122 HIS A O 1
ATOM 913 N N . GLY A 1 123 ? 17.046 -5.309 6.047 1.00 66.31 123 GLY A N 1
ATOM 914 C CA . GLY A 1 123 ? 18.074 -6.315 6.320 1.00 66.31 123 GLY A CA 1
ATOM 915 C C . GLY A 1 123 ? 17.531 -7.736 6.209 1.00 66.31 123 GLY A C 1
ATOM 916 O O . GLY A 1 123 ? 18.156 -8.573 5.560 1.00 66.31 123 GLY A O 1
ATOM 917 N N . GLU A 1 124 ? 16.351 -7.957 6.779 1.00 68.56 124 GLU A N 1
ATOM 918 C CA . GLU A 1 124 ? 15.676 -9.250 6.863 1.00 68.56 124 GLU A CA 1
ATOM 919 C C . GLU A 1 124 ? 15.235 -9.757 5.483 1.00 68.56 124 GLU A C 1
ATOM 921 O O . GLU A 1 124 ? 15.585 -10.864 5.080 1.00 68.56 124 GLU A O 1
ATOM 926 N N . PHE A 1 125 ? 14.597 -8.899 4.681 1.00 68.69 125 PHE A N 1
ATOM 927 C CA . PHE A 1 125 ? 13.967 -9.316 3.422 1.00 68.69 125 PHE A CA 1
ATOM 928 C C . PHE A 1 125 ? 14.821 -9.079 2.163 1.00 68.69 125 PHE A C 1
ATOM 930 O O . PHE A 1 125 ? 14.398 -9.392 1.046 1.00 68.69 125 PHE A O 1
ATOM 937 N N . ARG A 1 126 ? 16.050 -8.546 2.297 1.00 64.38 126 ARG A N 1
ATOM 938 C CA . ARG A 1 126 ? 16.922 -8.213 1.144 1.00 64.38 126 ARG A CA 1
ATOM 939 C C . ARG A 1 126 ? 17.250 -9.413 0.259 1.00 64.38 126 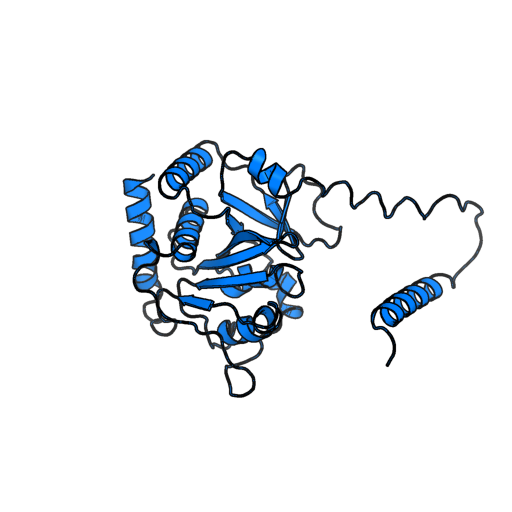ARG A C 1
ATOM 941 O O . ARG A 1 126 ? 17.456 -9.247 -0.943 1.00 64.38 126 ARG A O 1
ATOM 948 N N . GLY A 1 127 ? 17.437 -10.576 0.882 1.00 66.12 127 GLY A N 1
ATOM 949 C CA . GLY A 1 127 ? 17.912 -11.791 0.219 1.00 66.12 127 GLY A CA 1
ATOM 950 C C . GLY A 1 127 ? 16.803 -12.584 -0.466 1.00 66.12 127 GLY A C 1
ATOM 951 O O . GLY A 1 127 ? 17.069 -13.240 -1.474 1.00 66.12 127 GLY A O 1
ATOM 952 N N . GLU A 1 128 ? 15.589 -12.489 0.074 1.00 71.25 128 GLU A N 1
ATOM 953 C CA . GLU A 1 128 ? 14.423 -13.276 -0.324 1.00 71.25 128 GLU A CA 1
ATOM 954 C C . GLU A 1 128 ? 13.707 -12.656 -1.528 1.00 71.25 128 GLU A C 1
ATOM 956 O O . GLU A 1 128 ? 13.478 -13.331 -2.528 1.00 71.25 128 GLU A O 1
ATOM 961 N N . PHE A 1 129 ? 13.496 -11.337 -1.511 1.00 73.88 129 PHE A N 1
ATOM 962 C CA . PHE A 1 129 ? 12.839 -10.616 -2.602 1.00 73.88 129 PHE A CA 1
ATOM 963 C C . PHE A 1 129 ? 13.876 -9.824 -3.397 1.00 73.88 129 PHE A C 1
ATOM 965 O O . PHE A 1 129 ? 14.115 -8.634 -3.164 1.00 73.88 129 PHE A O 1
ATOM 972 N N . LYS A 1 130 ? 14.564 -10.497 -4.321 1.00 76.44 130 LYS A N 1
ATOM 973 C CA . LYS A 1 130 ? 15.561 -9.845 -5.183 1.00 76.44 130 LYS A CA 1
ATOM 974 C C . LYS A 1 130 ? 14.897 -8.826 -6.105 1.00 76.44 130 LYS A C 1
ATOM 976 O O . LYS A 1 130 ? 13.705 -8.880 -6.377 1.00 76.44 130 LYS A O 1
ATOM 981 N N . THR A 1 131 ? 15.678 -7.852 -6.559 1.00 75.88 131 THR A N 1
ATOM 982 C CA . THR A 1 131 ? 15.179 -6.870 -7.516 1.00 75.88 131 THR A CA 1
ATOM 983 C C . THR A 1 131 ? 15.217 -7.449 -8.943 1.00 75.88 131 THR A C 1
ATOM 985 O O . THR A 1 131 ? 16.290 -7.895 -9.358 1.00 75.88 131 THR A O 1
ATOM 988 N N . PRO A 1 132 ? 14.105 -7.409 -9.707 1.00 78.62 132 PRO A N 1
ATOM 989 C CA . PRO A 1 132 ? 14.012 -7.991 -11.058 1.00 78.62 132 PRO A CA 1
ATOM 990 C C . PRO A 1 132 ? 14.984 -7.410 -12.088 1.00 78.62 132 PRO A C 1
ATOM 992 O O . PRO A 1 132 ? 15.214 -7.994 -13.145 1.00 78.62 132 PRO A O 1
ATOM 995 N N . GLY A 1 133 ? 15.538 -6.229 -11.810 1.00 85.06 133 GLY A N 1
ATOM 996 C CA . GLY A 1 133 ? 16.230 -5.429 -12.811 1.00 85.06 133 GLY A CA 1
ATOM 997 C C . GLY A 1 133 ? 15.289 -4.441 -13.512 1.00 85.06 133 GLY A C 1
ATOM 998 O O . GLY A 1 133 ? 14.125 -4.310 -13.120 1.00 85.06 133 GLY A O 1
ATOM 999 N N . PRO A 1 134 ? 15.816 -3.701 -14.503 1.00 87.38 134 PRO A N 1
ATOM 1000 C CA . PRO A 1 134 ? 15.072 -2.656 -15.195 1.00 87.38 134 PRO A CA 1
ATOM 1001 C C . PRO A 1 134 ? 13.906 -3.215 -16.010 1.00 87.38 134 PRO A C 1
ATOM 1003 O O . PRO A 1 134 ? 13.902 -4.387 -16.405 1.00 87.38 134 PRO A O 1
ATOM 1006 N N . SER A 1 135 ? 12.943 -2.345 -16.301 1.00 88.25 135 SER A N 1
ATOM 1007 C CA . SER A 1 135 ? 11.843 -2.673 -17.197 1.00 88.25 135 SER A CA 1
ATOM 1008 C C . SER A 1 135 ? 12.335 -2.989 -18.610 1.00 88.25 135 SER A C 1
ATOM 1010 O O . SER A 1 135 ? 13.287 -2.400 -19.129 1.00 88.25 135 SER A O 1
ATOM 1012 N N . GLY A 1 136 ? 11.692 -3.968 -19.239 1.00 86.50 136 GLY A N 1
ATOM 1013 C CA . GLY A 1 136 ? 12.026 -4.415 -20.583 1.00 86.50 136 GLY A CA 1
ATOM 1014 C C . GLY A 1 136 ? 10.942 -5.312 -21.176 1.00 86.50 136 GLY A C 1
ATOM 1015 O O . GLY A 1 136 ? 9.972 -5.641 -20.496 1.00 86.50 136 GLY A O 1
ATOM 1016 N N . PRO A 1 137 ? 11.099 -5.756 -22.436 1.00 82.38 137 PRO A N 1
ATOM 1017 C CA . PRO A 1 137 ? 10.093 -6.576 -23.116 1.00 82.38 137 PRO A CA 1
ATOM 1018 C C . PRO A 1 137 ? 9.734 -7.878 -22.384 1.00 82.38 137 PRO A C 1
ATOM 1020 O O . PRO A 1 137 ? 8.616 -8.360 -22.516 1.00 82.38 137 PRO A O 1
ATOM 1023 N N . ASN A 1 138 ? 10.675 -8.427 -21.608 1.00 78.81 138 ASN A N 1
ATOM 1024 C CA . ASN A 1 138 ? 10.507 -9.672 -20.849 1.00 78.81 138 ASN A CA 1
ATOM 1025 C C . ASN A 1 138 ? 10.274 -9.435 -19.345 1.00 78.81 138 ASN A C 1
ATOM 1027 O O . ASN A 1 138 ? 10.107 -10.390 -18.597 1.00 78.81 138 ASN A O 1
ATOM 1031 N N . THR A 1 139 ? 10.314 -8.177 -18.907 1.00 78.94 139 THR A N 1
ATOM 1032 C CA . THR A 1 139 ? 10.145 -7.734 -17.517 1.00 78.94 139 THR A CA 1
ATOM 1033 C C . THR A 1 139 ? 9.330 -6.440 -17.534 1.00 78.94 139 THR A C 1
ATOM 1035 O O . THR A 1 139 ? 9.869 -5.362 -17.258 1.00 78.94 139 THR A O 1
ATOM 1038 N N . PRO A 1 140 ? 8.056 -6.478 -17.965 1.00 86.12 140 PRO A N 1
ATOM 1039 C CA . PRO A 1 140 ? 7.269 -5.260 -18.044 1.00 86.12 140 PRO A CA 1
ATOM 1040 C C . PRO A 1 140 ? 7.043 -4.707 -16.633 1.00 86.12 140 PRO A C 1
ATOM 1042 O O . PRO A 1 140 ? 7.014 -5.440 -15.647 1.00 86.12 140 PRO A O 1
ATOM 1045 N N . ALA A 1 141 ? 6.925 -3.389 -16.528 1.00 87.25 141 ALA A N 1
ATOM 1046 C CA . ALA A 1 141 ? 6.716 -2.709 -15.259 1.00 87.25 141 ALA A CA 1
ATOM 1047 C C . ALA A 1 141 ? 5.272 -2.229 -15.119 1.00 87.25 141 ALA A C 1
ATOM 1049 O O . ALA A 1 141 ? 4.677 -1.717 -16.068 1.00 87.25 141 ALA A O 1
ATOM 1050 N N . LEU A 1 142 ? 4.742 -2.314 -13.900 1.00 89.00 142 LEU A N 1
ATOM 1051 C CA . LEU A 1 142 ? 3.482 -1.684 -13.521 1.00 89.00 142 LEU A CA 1
ATOM 1052 C C . LEU A 1 142 ? 3.737 -0.232 -13.092 1.00 89.00 142 LEU A C 1
ATOM 1054 O O . LEU A 1 142 ? 3.831 0.075 -11.906 1.00 89.00 142 LEU A O 1
ATOM 1058 N N . PHE A 1 143 ? 3.881 0.671 -14.066 1.00 87.00 143 PHE A N 1
ATOM 1059 C CA . PHE A 1 143 ? 4.029 2.108 -13.788 1.00 87.00 143 PHE A CA 1
ATOM 1060 C C . PHE A 1 143 ? 2.710 2.794 -13.436 1.00 87.00 143 PHE A C 1
ATOM 1062 O O . PHE A 1 143 ? 2.712 3.802 -12.730 1.00 87.00 143 PHE A O 1
ATOM 1069 N N . GLY A 1 144 ? 1.592 2.238 -13.900 1.00 89.81 144 GLY A N 1
ATOM 1070 C CA . GLY A 1 144 ? 0.274 2.788 -13.634 1.00 89.81 144 GLY A CA 1
ATOM 1071 C C . GLY A 1 144 ? -0.037 4.073 -14.397 1.00 89.81 144 GLY A C 1
ATOM 1072 O O . GLY A 1 144 ? 0.606 4.395 -15.397 1.00 89.81 144 GLY A O 1
ATOM 1073 N N . HIS A 1 145 ? -1.033 4.812 -13.913 1.00 93.56 145 HIS A N 1
ATOM 1074 C CA . HIS A 1 145 ? -1.465 6.090 -14.476 1.00 93.56 145 HIS A CA 1
ATOM 1075 C C . HIS A 1 145 ? -1.568 7.189 -13.411 1.00 93.56 145 HIS A C 1
ATOM 1077 O O . HIS A 1 145 ? -1.804 6.930 -12.230 1.00 93.56 145 HIS A O 1
ATOM 1083 N N . GLN A 1 146 ? -1.379 8.442 -13.829 1.00 93.56 146 GLN A N 1
ATOM 1084 C CA . GLN A 1 146 ? -1.407 9.575 -12.910 1.00 93.56 146 GLN A CA 1
ATOM 1085 C C . GLN A 1 146 ? -2.840 9.961 -12.523 1.00 93.56 146 GLN A C 1
ATOM 1087 O O . GLN A 1 146 ? -3.712 10.058 -13.387 1.00 93.56 146 GLN A O 1
ATOM 1092 N N . ILE A 1 147 ? -3.050 10.284 -11.247 1.00 91.88 147 ILE A N 1
ATOM 1093 C CA . ILE A 1 147 ? -4.247 10.954 -10.741 1.00 91.88 147 ILE A CA 1
ATOM 1094 C C . ILE A 1 147 ? -3.895 12.336 -10.177 1.00 91.88 147 ILE A C 1
ATOM 1096 O O . ILE A 1 147 ? -2.886 12.529 -9.495 1.00 91.88 147 ILE A O 1
ATOM 1100 N N . ASN A 1 148 ? -4.747 13.320 -10.461 1.00 85.81 148 ASN A N 1
ATOM 1101 C CA . ASN A 1 148 ? -4.481 14.715 -10.098 1.00 85.81 148 ASN A CA 1
ATOM 1102 C C . ASN A 1 148 ? -4.812 15.034 -8.642 1.00 85.81 148 ASN A C 1
ATOM 1104 O O . ASN A 1 148 ? -4.192 15.925 -8.072 1.00 85.81 148 ASN A O 1
ATOM 1108 N N . ASP A 1 149 ? -5.785 14.333 -8.059 1.00 84.56 149 ASP A N 1
ATOM 1109 C CA . ASP A 1 149 ? -6.281 14.639 -6.724 1.00 84.56 149 ASP A CA 1
ATOM 1110 C C . ASP A 1 149 ? -6.422 13.3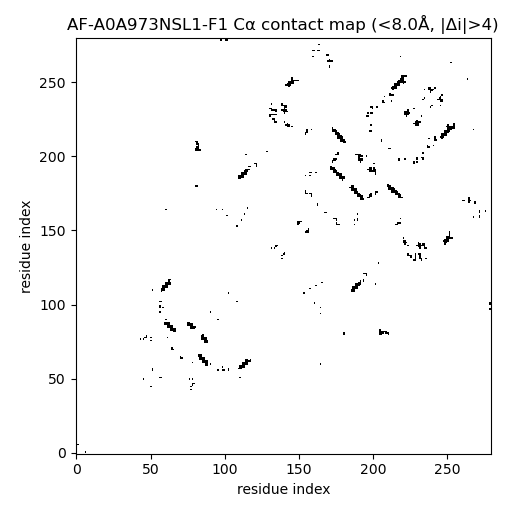65 -5.876 1.00 84.56 149 ASP A C 1
ATOM 1112 O O . ASP A 1 149 ? -7.419 12.645 -6.005 1.00 84.56 149 ASP A O 1
ATOM 1116 N N . PRO A 1 150 ? -5.431 13.060 -5.017 1.00 86.06 150 PRO A N 1
ATOM 1117 C CA . PRO A 1 150 ? -5.454 11.867 -4.185 1.00 86.06 150 PRO A CA 1
ATOM 1118 C C . PRO A 1 150 ? -6.558 11.911 -3.121 1.00 86.06 150 PRO A C 1
ATOM 1120 O O . PRO A 1 150 ? -6.895 10.865 -2.580 1.00 86.06 150 PRO A O 1
ATOM 1123 N N . ILE A 1 151 ? -7.163 13.072 -2.824 1.00 82.56 151 ILE A N 1
ATOM 1124 C CA . ILE A 1 151 ? -8.257 13.146 -1.842 1.00 82.56 151 ILE A CA 1
ATOM 1125 C C . ILE A 1 151 ? -9.540 12.481 -2.352 1.00 82.56 151 ILE A C 1
ATOM 1127 O O . ILE A 1 151 ? -10.325 11.950 -1.568 1.00 82.56 151 ILE A O 1
ATOM 1131 N N . ASN A 1 152 ? -9.751 12.483 -3.669 1.00 85.56 152 ASN A N 1
ATOM 1132 C CA . ASN A 1 152 ? -10.921 11.874 -4.295 1.00 85.56 152 ASN A CA 1
ATOM 1133 C C . ASN A 1 152 ? -10.701 10.385 -4.576 1.00 85.56 152 ASN A C 1
ATOM 1135 O O . ASN A 1 152 ? -11.619 9.703 -5.024 1.00 85.56 152 ASN A O 1
ATOM 1139 N N . ASP A 1 153 ? -9.514 9.869 -4.258 1.00 90.56 153 ASP A N 1
ATOM 1140 C CA . ASP A 1 153 ? -9.179 8.460 -4.338 1.00 90.56 153 ASP A CA 1
ATOM 1141 C C . ASP A 1 153 ? -9.134 7.813 -2.946 1.00 90.56 153 ASP A C 1
ATOM 1143 O O . ASP A 1 153 ? -8.577 8.371 -2.006 1.00 90.56 153 ASP A O 1
ATOM 1147 N N . GLU A 1 154 ? -9.706 6.617 -2.804 1.00 93.12 154 GLU A N 1
ATOM 1148 C CA . GLU A 1 154 ? -9.716 5.876 -1.533 1.00 93.12 154 GLU A CA 1
ATOM 1149 C C . GLU A 1 154 ? -8.293 5.566 -1.041 1.00 93.12 154 GLU A C 1
ATOM 1151 O O . GLU A 1 154 ? -7.971 5.781 0.130 1.00 93.12 154 GLU A O 1
ATOM 1156 N N . LEU A 1 155 ? -7.414 5.112 -1.938 1.00 95.56 155 LEU A N 1
ATOM 1157 C CA . LEU A 1 155 ? -6.046 4.748 -1.577 1.00 95.56 155 LEU A CA 1
ATOM 1158 C C . LEU A 1 155 ? -5.155 5.983 -1.388 1.00 95.56 155 LEU A C 1
ATOM 1160 O O . LEU A 1 155 ? -4.324 6.006 -0.479 1.00 95.56 155 LEU A O 1
ATOM 1164 N N . GLY A 1 156 ? -5.380 7.041 -2.169 1.00 92.69 156 GLY A N 1
ATOM 1165 C CA . GLY A 1 156 ? -4.779 8.355 -1.951 1.00 92.69 156 GLY A CA 1
ATOM 1166 C C . GLY A 1 156 ? -5.138 8.954 -0.587 1.00 92.69 156 GLY A C 1
ATOM 1167 O O . GLY A 1 156 ? -4.258 9.426 0.138 1.00 92.69 156 GLY A O 1
ATOM 1168 N N . ARG A 1 157 ? -6.403 8.857 -0.155 1.00 90.38 157 ARG A N 1
ATOM 1169 C CA . ARG A 1 157 ? -6.791 9.212 1.220 1.00 90.38 157 ARG A CA 1
ATOM 1170 C C . ARG A 1 157 ? -6.101 8.329 2.251 1.00 90.38 157 ARG A C 1
ATOM 1172 O O . ARG A 1 157 ? -5.676 8.840 3.285 1.00 90.38 157 ARG A O 1
ATOM 1179 N N . ALA A 1 158 ? -5.960 7.030 1.993 1.00 92.31 158 ALA A N 1
ATOM 1180 C CA . ALA A 1 158 ? -5.302 6.115 2.919 1.00 92.31 158 ALA A CA 1
ATOM 1181 C C . ALA A 1 158 ? -3.830 6.489 3.181 1.00 92.31 158 ALA A C 1
ATOM 1183 O O . ALA A 1 158 ? -3.397 6.454 4.335 1.00 92.31 158 ALA A O 1
ATOM 1184 N N . THR A 1 159 ? -3.064 6.928 2.174 1.00 91.81 159 THR A N 1
ATOM 1185 C CA . THR A 1 159 ? -1.686 7.402 2.415 1.00 91.81 159 THR A CA 1
ATOM 1186 C C . THR A 1 159 ? -1.655 8.690 3.235 1.00 91.81 159 THR A C 1
ATOM 1188 O O . THR A 1 159 ? -0.825 8.826 4.136 1.00 91.81 159 THR A O 1
ATOM 1191 N N . ILE A 1 160 ? -2.603 9.606 3.007 1.00 86.19 160 ILE A N 1
ATOM 1192 C CA . ILE A 1 160 ? -2.761 10.815 3.826 1.00 86.19 160 ILE A CA 1
ATOM 1193 C C . ILE A 1 160 ? -3.042 10.425 5.280 1.00 86.19 160 ILE A C 1
ATOM 1195 O O . ILE A 1 160 ? -2.320 10.869 6.172 1.00 86.19 160 ILE A O 1
ATOM 1199 N N . LYS A 1 161 ? -4.022 9.546 5.532 1.00 85.00 161 LYS A N 1
ATOM 1200 C CA . LYS A 1 161 ? -4.345 9.036 6.877 1.00 85.00 161 LYS A CA 1
ATOM 1201 C C . LYS A 1 161 ? -3.115 8.431 7.554 1.00 85.00 161 LYS A C 1
ATOM 1203 O O . LYS A 1 161 ? -2.817 8.784 8.695 1.00 85.00 161 LYS A O 1
ATOM 1208 N N . ALA A 1 162 ? -2.363 7.595 6.837 1.00 88.25 162 ALA A N 1
ATOM 1209 C CA . ALA A 1 162 ? -1.139 6.975 7.340 1.00 88.25 162 ALA A CA 1
ATOM 1210 C C . ALA A 1 162 ? -0.085 8.004 7.774 1.00 88.25 162 ALA A C 1
ATOM 1212 O O . ALA A 1 162 ? 0.487 7.875 8.858 1.00 88.25 162 ALA A O 1
ATOM 1213 N N . ARG A 1 163 ? 0.117 9.076 6.997 1.00 87.00 163 ARG A N 1
ATOM 1214 C CA . ARG A 1 163 ? 0.993 10.187 7.402 1.00 87.00 163 ARG A CA 1
ATOM 1215 C C . ARG A 1 163 ? 0.527 10.850 8.689 1.00 87.00 163 ARG A C 1
ATOM 1217 O O . ARG A 1 163 ? 1.351 11.128 9.556 1.00 87.00 163 ARG A O 1
ATOM 1224 N N . LEU A 1 164 ? -0.778 11.100 8.830 1.00 78.81 164 LEU A N 1
ATOM 1225 C CA . LEU A 1 164 ? -1.332 11.745 10.027 1.00 78.81 164 LEU A CA 1
ATOM 1226 C C . LEU A 1 164 ? -1.092 10.902 11.278 1.00 78.81 164 LEU A C 1
ATOM 1228 O O . LEU A 1 164 ? -0.678 11.426 12.310 1.00 78.81 164 LEU A O 1
ATOM 1232 N N . ILE A 1 165 ? -1.314 9.596 11.155 1.00 78.56 165 ILE A N 1
ATOM 1233 C CA . ILE A 1 165 ? -1.103 8.605 12.211 1.00 78.56 165 ILE A CA 1
ATOM 1234 C C . ILE A 1 165 ? 0.366 8.557 12.608 1.00 78.56 165 ILE A C 1
ATOM 1236 O O . ILE A 1 165 ? 0.684 8.602 13.790 1.00 78.56 165 ILE A O 1
ATOM 1240 N N . ASN A 1 166 ? 1.267 8.535 11.632 1.00 80.38 166 ASN A N 1
ATOM 1241 C CA . ASN A 1 166 ? 2.701 8.517 11.896 1.00 80.38 166 ASN A CA 1
ATOM 1242 C C . ASN A 1 166 ? 3.252 9.884 12.337 1.00 80.38 166 ASN A C 1
ATOM 1244 O O . ASN A 1 166 ? 4.432 9.981 12.672 1.00 80.38 166 ASN A O 1
ATOM 1248 N N . GLY A 1 167 ? 2.433 10.946 12.335 1.00 79.12 167 GLY A N 1
ATOM 1249 C CA . GLY A 1 167 ? 2.896 12.318 12.557 1.00 79.12 167 GLY A CA 1
ATOM 1250 C C . GLY A 1 167 ? 3.941 12.757 11.525 1.00 79.12 167 GLY A C 1
ATOM 1251 O O . GLY A 1 167 ? 4.774 13.619 11.805 1.00 79.12 167 GLY A O 1
ATOM 1252 N N . ASP A 1 168 ? 3.932 12.136 10.347 1.00 80.44 168 ASP A N 1
ATOM 1253 C CA . ASP A 1 168 ? 5.002 12.235 9.372 1.00 80.44 168 ASP A CA 1
ATOM 1254 C C . ASP A 1 168 ? 4.792 13.428 8.439 1.00 80.44 168 ASP A C 1
ATOM 1256 O O . ASP A 1 168 ? 3.973 13.419 7.517 1.00 80.44 168 ASP A O 1
ATOM 1260 N N . THR A 1 169 ? 5.583 14.471 8.675 1.00 77.44 169 THR A N 1
ATOM 1261 C CA . THR A 1 169 ? 5.631 15.668 7.830 1.00 77.44 169 THR A CA 1
ATOM 1262 C C . THR A 1 169 ? 6.832 15.684 6.888 1.00 77.44 169 THR A C 1
ATOM 1264 O O . THR A 1 169 ? 7.178 16.747 6.367 1.00 77.44 169 THR A O 1
ATOM 1267 N N . SER A 1 170 ? 7.529 14.559 6.741 1.00 79.69 170 SER A N 1
ATOM 1268 C CA . SER A 1 170 ? 8.725 14.441 5.917 1.00 79.69 170 SER A CA 1
ATOM 1269 C C . SER A 1 170 ? 8.389 14.149 4.452 1.00 79.69 170 SER A C 1
ATOM 1271 O O . SER A 1 170 ? 7.261 13.809 4.090 1.00 79.69 170 SER A O 1
ATOM 1273 N N . GLY A 1 171 ? 9.407 14.265 3.597 1.00 76.81 171 GLY A N 1
ATOM 1274 C CA . GLY A 1 171 ? 9.330 13.954 2.172 1.00 76.81 171 GLY A CA 1
ATOM 1275 C C . GLY A 1 171 ? 9.504 12.471 1.821 1.00 76.81 171 GLY A C 1
ATOM 1276 O O . GLY A 1 171 ? 9.887 12.184 0.686 1.00 76.81 171 GLY A O 1
ATOM 1277 N N . VAL A 1 172 ? 9.320 11.529 2.755 1.00 85.19 172 VAL A N 1
ATOM 1278 C CA . VAL A 1 172 ? 9.309 10.089 2.418 1.00 85.19 172 VAL A CA 1
ATOM 1279 C C . VAL A 1 172 ? 8.054 9.741 1.615 1.00 85.19 172 VAL A C 1
ATOM 1281 O O . VAL A 1 172 ? 7.099 10.506 1.629 1.00 85.19 172 VAL A O 1
ATOM 1284 N N . ASN A 1 173 ? 8.066 8.627 0.886 1.00 89.31 173 ASN A N 1
ATOM 1285 C CA . ASN A 1 173 ? 6.944 8.193 0.046 1.00 89.31 173 ASN A CA 1
ATOM 1286 C C . ASN A 1 173 ? 6.059 7.191 0.796 1.00 89.31 173 ASN A C 1
ATOM 1288 O O . ASN A 1 173 ? 6.586 6.405 1.582 1.00 89.31 173 ASN A O 1
ATOM 1292 N N . TYR A 1 174 ? 4.759 7.193 0.520 1.00 93.62 174 TYR A N 1
ATOM 1293 C CA . TYR A 1 174 ? 3.811 6.172 0.964 1.00 93.62 174 TYR A CA 1
ATOM 1294 C C . TYR A 1 174 ? 3.172 5.479 -0.242 1.00 93.62 174 TYR A C 1
ATOM 1296 O O . TYR A 1 174 ? 3.001 6.083 -1.304 1.00 93.62 174 TYR A O 1
ATOM 1304 N N . ALA A 1 175 ? 2.786 4.221 -0.047 1.00 96.31 175 ALA A N 1
ATOM 1305 C CA . ALA A 1 175 ? 1.997 3.451 -0.995 1.00 96.31 175 ALA A CA 1
ATOM 1306 C C . ALA A 1 175 ? 0.902 2.679 -0.252 1.00 96.31 175 ALA A C 1
ATOM 1308 O O . ALA A 1 175 ? 1.146 2.144 0.830 1.00 96.31 175 ALA A O 1
ATOM 1309 N N . ALA A 1 176 ? -0.294 2.644 -0.830 1.00 97.38 176 ALA A N 1
ATOM 1310 C CA . ALA A 1 176 ? -1.485 2.004 -0.294 1.00 97.38 176 ALA A CA 1
ATOM 1311 C C . ALA A 1 176 ? -1.996 0.938 -1.270 1.00 97.38 176 ALA A C 1
ATOM 1313 O O . ALA A 1 176 ? -2.032 1.162 -2.477 1.00 97.38 176 ALA A O 1
ATOM 1314 N N . PHE A 1 177 ? -2.349 -0.230 -0.742 1.00 97.12 177 PHE A N 1
ATOM 1315 C CA . PHE A 1 177 ? -2.726 -1.420 -1.498 1.00 97.12 177 PHE A CA 1
ATOM 1316 C C . PHE A 1 177 ? -4.132 -1.823 -1.073 1.00 97.12 177 PHE A C 1
ATOM 1318 O O . PHE A 1 177 ? -4.375 -1.999 0.120 1.00 97.12 177 PHE A O 1
ATOM 1325 N N . LYS A 1 178 ? -5.049 -1.978 -2.029 1.00 95.69 178 LYS A N 1
ATOM 1326 C CA . LYS A 1 178 ? -6.365 -2.568 -1.784 1.00 95.69 178 LYS A CA 1
ATOM 1327 C C . LYS A 1 178 ? -6.240 -4.081 -1.822 1.00 95.69 178 LYS A C 1
ATOM 1329 O O . LYS A 1 178 ? -6.024 -4.664 -2.886 1.00 95.69 178 LYS A O 1
ATOM 1334 N N . CYS A 1 179 ? -6.384 -4.694 -0.661 1.00 93.25 179 CYS A N 1
ATOM 1335 C CA . CYS A 1 179 ? -6.179 -6.112 -0.439 1.00 93.25 179 CYS A CA 1
ATOM 1336 C C . CYS A 1 179 ? -7.505 -6.816 -0.140 1.00 93.25 179 CYS A C 1
ATOM 1338 O O . CYS A 1 179 ? -8.448 -6.196 0.346 1.00 93.25 179 CYS A O 1
ATOM 1340 N N . TYR A 1 180 ? -7.558 -8.117 -0.405 1.00 90.44 180 TYR A N 1
ATOM 1341 C CA . TYR A 1 180 ? -8.627 -9.019 0.010 1.00 90.44 180 TYR A CA 1
ATOM 1342 C C . TYR A 1 180 ? -7.982 -10.203 0.713 1.00 90.44 180 TYR A C 1
ATOM 1344 O O . TYR A 1 180 ? -7.113 -10.846 0.123 1.00 90.44 180 TYR A O 1
ATOM 1352 N N . ASP A 1 181 ? -8.382 -10.461 1.954 1.00 87.25 181 ASP A N 1
ATOM 1353 C CA . ASP A 1 181 ? -7.898 -11.605 2.728 1.00 87.25 181 ASP A CA 1
ATOM 1354 C C . ASP A 1 181 ? -8.324 -12.952 2.100 1.00 87.25 181 ASP A C 1
ATOM 1356 O O . ASP A 1 181 ? -9.003 -13.012 1.068 1.00 87.25 181 ASP A O 1
ATOM 1360 N N . GLU A 1 182 ? -7.955 -14.056 2.748 1.00 84.25 182 GLU A N 1
ATOM 1361 C CA . GLU A 1 182 ? -8.317 -15.412 2.311 1.00 84.25 182 GLU A CA 1
ATOM 1362 C C . GLU A 1 182 ? -9.834 -15.684 2.282 1.00 84.25 182 GLU A C 1
ATOM 1364 O O . GLU A 1 182 ? -10.281 -16.603 1.596 1.00 84.25 182 GLU A O 1
ATOM 1369 N N . ASN A 1 183 ? -10.628 -14.864 2.977 1.00 84.81 183 ASN A N 1
ATOM 1370 C CA . ASN A 1 183 ? -12.088 -14.924 3.017 1.00 84.81 183 ASN A CA 1
ATOM 1371 C C . ASN A 1 183 ? -12.747 -13.940 2.033 1.00 84.81 183 ASN A C 1
ATOM 1373 O O . ASN A 1 183 ? -13.975 -13.859 1.964 1.00 84.81 183 ASN A O 1
ATOM 1377 N N . GLY A 1 184 ? -11.957 -13.181 1.266 1.00 87.62 184 GLY A N 1
ATOM 1378 C CA . GLY A 1 184 ? -12.439 -12.153 0.348 1.00 87.62 184 GLY A CA 1
ATOM 1379 C C . GLY A 1 184 ? -12.849 -10.841 1.025 1.00 87.62 184 GLY A C 1
ATOM 1380 O O . GLY A 1 184 ? -13.478 -10.000 0.377 1.00 87.62 184 GLY A O 1
ATOM 1381 N N . LYS A 1 185 ? -12.513 -10.637 2.302 1.00 87.31 185 LYS A N 1
ATOM 1382 C CA . LYS A 1 185 ? -12.773 -9.399 3.038 1.00 87.31 185 LYS A CA 1
ATOM 1383 C C . LYS A 1 185 ? -11.774 -8.314 2.615 1.00 87.31 185 LYS A C 1
ATOM 1385 O O . LYS A 1 185 ? -10.566 -8.546 2.672 1.00 87.31 185 LYS A O 1
ATOM 1390 N N . PRO A 1 186 ? -12.249 -7.127 2.195 1.00 91.69 186 PRO A N 1
ATOM 1391 C CA . PRO A 1 186 ? -11.372 -6.064 1.733 1.00 91.69 186 PRO A CA 1
ATOM 1392 C C . PRO A 1 186 ? -10.752 -5.261 2.885 1.00 91.69 186 PRO A C 1
ATOM 1394 O O . PRO A 1 186 ? -11.430 -4.929 3.860 1.00 91.69 186 PRO A O 1
ATOM 1397 N N . TYR A 1 187 ? -9.492 -4.870 2.717 1.00 91.19 187 TYR A N 1
ATOM 1398 C CA . TYR A 1 187 ? -8.772 -3.943 3.592 1.00 91.19 187 TYR A CA 1
ATOM 1399 C C . TYR A 1 187 ? -7.730 -3.146 2.796 1.00 91.19 187 TYR A C 1
ATOM 1401 O O . TYR A 1 187 ? -7.438 -3.456 1.640 1.00 91.19 187 TYR A O 1
ATOM 1409 N N . ILE A 1 188 ? -7.167 -2.103 3.403 1.00 94.44 188 ILE A N 1
ATOM 1410 C CA . ILE A 1 188 ? -6.078 -1.315 2.822 1.00 94.44 188 ILE A CA 1
ATOM 1411 C C . ILE A 1 188 ? -4.797 -1.545 3.614 1.00 94.44 188 ILE A C 1
ATOM 1413 O O . ILE A 1 188 ? -4.759 -1.327 4.821 1.00 94.44 188 ILE A O 1
ATOM 1417 N N . LEU A 1 189 ? -3.719 -1.921 2.938 1.00 94.31 189 LEU A N 1
ATOM 1418 C CA . LEU A 1 189 ? -2.388 -1.983 3.531 1.00 94.31 189 LEU A CA 1
ATOM 1419 C C . LEU A 1 189 ? -1.572 -0.770 3.099 1.00 94.31 189 LEU A C 1
ATOM 1421 O O . LEU A 1 189 ? -1.452 -0.510 1.904 1.00 94.31 189 LEU A O 1
ATOM 1425 N N . VAL A 1 190 ? -0.990 -0.037 4.048 1.00 95.31 190 VAL A N 1
ATOM 1426 C CA . VAL A 1 190 ? -0.158 1.134 3.748 1.00 95.31 190 VAL A CA 1
ATOM 1427 C C . VAL A 1 190 ? 1.264 0.937 4.248 1.00 95.31 190 VAL A C 1
ATOM 1429 O O . VAL A 1 190 ? 1.488 0.731 5.440 1.00 95.31 190 VAL A O 1
ATOM 1432 N N . GLY A 1 191 ? 2.226 1.065 3.336 1.00 93.44 191 GLY A N 1
ATOM 1433 C CA . GLY A 1 191 ? 3.657 1.067 3.623 1.00 93.44 191 GLY A CA 1
ATOM 1434 C C . GLY A 1 191 ? 4.269 2.442 3.371 1.00 93.44 191 GLY A C 1
ATOM 1435 O O . GLY A 1 191 ? 3.880 3.146 2.437 1.00 93.44 191 GLY A O 1
ATOM 1436 N N . HIS A 1 192 ? 5.254 2.822 4.181 1.00 90.94 192 HIS A N 1
ATOM 1437 C CA . HIS A 1 192 ? 6.066 4.016 3.951 1.00 90.94 192 HIS A CA 1
ATOM 1438 C C . HIS A 1 192 ? 7.499 3.627 3.597 1.00 90.94 192 HIS A C 1
ATOM 1440 O O . HIS A 1 192 ? 7.989 2.575 3.996 1.00 90.94 192 HIS A O 1
ATOM 1446 N N . SER A 1 193 ? 8.190 4.480 2.849 1.00 88.19 193 SER A N 1
ATOM 1447 C CA . SER A 1 193 ? 9.588 4.245 2.503 1.00 88.19 193 SER A CA 1
ATOM 1448 C C . SER A 1 193 ? 10.479 4.315 3.742 1.00 88.19 193 SER A C 1
ATOM 1450 O O . SER A 1 193 ? 10.442 5.294 4.491 1.00 88.19 193 SER A O 1
ATOM 1452 N N . GLU A 1 194 ? 11.328 3.307 3.913 1.00 78.75 194 GLU A N 1
ATOM 1453 C CA . GLU A 1 194 ? 12.326 3.226 4.977 1.00 78.75 194 GLU A CA 1
ATOM 1454 C C . GLU A 1 194 ? 13.485 2.311 4.569 1.00 78.75 194 GLU A C 1
ATOM 1456 O O . GLU A 1 194 ? 13.477 1.106 4.808 1.00 78.75 194 GLU A O 1
ATOM 1461 N N . GLY A 1 195 ? 14.486 2.869 3.887 1.00 79.06 195 GLY A N 1
ATOM 1462 C CA . GLY A 1 195 ? 15.562 2.080 3.271 1.00 79.06 195 GLY A CA 1
ATOM 1463 C C . GLY A 1 195 ? 15.084 1.277 2.052 1.00 79.06 195 GLY A C 1
ATOM 1464 O O . GLY A 1 195 ? 15.735 1.305 1.013 1.00 79.06 195 GLY A O 1
ATOM 1465 N N . VAL A 1 196 ? 13.917 0.635 2.148 1.00 84.81 196 VAL A N 1
ATOM 1466 C CA . VAL A 1 196 ? 13.120 0.042 1.069 1.00 84.81 196 VAL A CA 1
ATOM 1467 C C . VAL A 1 196 ? 12.050 1.046 0.619 1.00 84.81 196 VAL A C 1
ATOM 1469 O O . VAL A 1 196 ? 11.558 1.844 1.415 1.00 84.81 196 VAL A O 1
ATOM 1472 N N . HIS A 1 197 ? 11.688 1.037 -0.665 1.00 90.12 197 HIS A N 1
ATOM 1473 C CA . HIS A 1 197 ? 10.586 1.862 -1.170 1.00 90.12 197 HIS A CA 1
ATOM 1474 C C . HIS A 1 197 ? 9.226 1.357 -0.662 1.00 90.12 197 HIS A C 1
ATOM 1476 O O . HIS A 1 197 ? 9.006 0.150 -0.579 1.00 90.12 197 HIS A O 1
ATOM 1482 N N . SER A 1 198 ? 8.309 2.281 -0.383 1.00 92.50 198 SER A N 1
ATOM 1483 C CA . SER A 1 198 ? 6.957 2.031 0.136 1.00 92.50 198 SER A CA 1
ATOM 1484 C C . SER A 1 198 ? 6.185 0.902 -0.552 1.00 92.50 198 SER A C 1
ATOM 1486 O O . SER A 1 198 ? 5.528 0.119 0.123 1.00 92.50 198 SER A O 1
ATOM 1488 N N . GLU A 1 199 ? 6.292 0.781 -1.877 1.00 94.19 199 GLU A N 1
ATOM 1489 C CA . GLU A 1 199 ? 5.616 -0.241 -2.680 1.00 94.19 199 GLU A CA 1
ATOM 1490 C C . GLU A 1 199 ? 6.074 -1.643 -2.285 1.00 94.19 199 GLU A C 1
ATOM 1492 O O . GLU A 1 199 ? 5.278 -2.569 -2.201 1.00 94.19 199 GLU A O 1
ATOM 1497 N N . ARG A 1 200 ? 7.367 -1.794 -1.997 1.00 91.00 200 ARG A N 1
ATOM 1498 C CA . ARG A 1 200 ? 7.934 -3.063 -1.546 1.00 91.00 200 ARG A CA 1
ATOM 1499 C C . ARG A 1 200 ? 7.651 -3.300 -0.066 1.00 91.00 200 ARG A C 1
ATOM 1501 O O . ARG A 1 200 ? 7.397 -4.435 0.302 1.00 91.00 200 ARG A O 1
ATOM 1508 N N . VAL A 1 201 ? 7.646 -2.252 0.763 1.00 90.69 201 VAL A N 1
ATOM 1509 C CA . VAL A 1 201 ? 7.262 -2.367 2.184 1.00 90.69 201 VAL A CA 1
ATOM 1510 C C . VAL A 1 201 ? 5.837 -2.900 2.325 1.00 90.69 201 VAL A C 1
ATOM 1512 O O . VAL A 1 201 ? 5.615 -3.834 3.084 1.00 90.69 201 VAL A O 1
ATOM 1515 N N . ALA A 1 202 ? 4.886 -2.358 1.561 1.00 92.88 202 ALA A N 1
ATOM 1516 C CA . ALA A 1 202 ? 3.514 -2.860 1.545 1.00 92.88 202 ALA A CA 1
ATOM 1517 C C . ALA A 1 202 ? 3.375 -4.197 0.796 1.00 92.88 202 ALA A C 1
ATOM 1519 O O . ALA A 1 202 ? 2.562 -5.028 1.181 1.00 92.88 202 ALA A O 1
ATOM 1520 N N . GLY A 1 203 ? 4.147 -4.418 -0.271 1.00 92.44 203 GLY A N 1
ATOM 1521 C CA . GLY A 1 203 ? 3.994 -5.596 -1.123 1.00 92.44 203 GLY A CA 1
ATOM 1522 C C . GLY A 1 203 ? 4.630 -6.878 -0.583 1.00 92.44 203 GLY A C 1
ATOM 1523 O O . GLY A 1 203 ? 4.076 -7.948 -0.803 1.00 92.44 203 GLY A O 1
ATOM 1524 N N . ILE A 1 204 ? 5.779 -6.801 0.101 1.00 90.12 204 ILE A N 1
ATOM 1525 C CA . ILE A 1 204 ? 6.525 -7.979 0.588 1.00 90.12 204 ILE A CA 1
ATOM 1526 C C . ILE A 1 204 ? 5.636 -8.934 1.402 1.00 90.12 204 ILE A C 1
ATOM 1528 O O . ILE A 1 204 ? 5.660 -10.128 1.110 1.00 90.12 204 ILE A O 1
ATOM 1532 N N . PRO A 1 205 ? 4.780 -8.450 2.325 1.00 87.81 205 PRO A N 1
ATOM 1533 C CA . PRO A 1 205 ? 3.902 -9.332 3.088 1.00 87.81 205 PRO A CA 1
ATOM 1534 C C . PRO A 1 205 ? 2.910 -10.161 2.277 1.00 87.81 205 PRO A C 1
ATOM 1536 O O . PRO A 1 205 ? 2.354 -11.146 2.768 1.00 87.81 205 PRO A O 1
ATOM 1539 N N . LEU A 1 206 ? 2.654 -9.722 1.049 1.00 90.25 206 LEU A N 1
ATOM 1540 C CA . LEU A 1 206 ? 1.618 -10.247 0.177 1.00 90.25 206 LEU A CA 1
ATOM 1541 C C . LEU A 1 206 ? 2.174 -11.273 -0.813 1.00 90.25 206 LEU A C 1
ATOM 1543 O O . LEU A 1 206 ? 1.397 -12.027 -1.400 1.00 90.25 206 LEU A O 1
ATOM 1547 N N . VAL A 1 207 ? 3.499 -11.324 -0.987 1.00 87.94 207 VAL A N 1
ATOM 1548 C CA . VAL A 1 207 ? 4.152 -12.263 -1.904 1.00 87.94 207 VAL A CA 1
ATOM 1549 C C . VAL A 1 207 ? 3.912 -13.694 -1.435 1.00 87.94 207 VAL A C 1
ATOM 1551 O O . VAL A 1 207 ? 4.060 -13.998 -0.252 1.00 87.94 207 VAL A O 1
ATOM 1554 N N . ASP A 1 208 ? 3.507 -14.555 -2.371 1.00 84.75 208 ASP A N 1
ATOM 1555 C CA . ASP A 1 208 ? 3.161 -15.964 -2.140 1.00 84.75 208 ASP A CA 1
ATOM 1556 C C . ASP A 1 208 ? 2.089 -16.186 -1.055 1.00 84.75 208 ASP A C 1
ATOM 1558 O O . ASP A 1 208 ? 1.980 -17.273 -0.484 1.00 84.75 208 ASP A O 1
ATOM 1562 N N . SER A 1 209 ? 1.296 -15.159 -0.740 1.00 85.88 209 SER A N 1
ATOM 1563 C CA . SER A 1 209 ? 0.173 -15.264 0.192 1.00 85.88 209 SER A CA 1
ATOM 1564 C C . SER A 1 209 ? -1.136 -15.575 -0.540 1.00 85.88 209 SER A C 1
ATOM 1566 O O . SER A 1 209 ? -1.233 -15.460 -1.762 1.00 85.88 209 SER A O 1
ATOM 1568 N N . SER A 1 210 ? -2.177 -15.949 0.208 1.00 85.56 210 SER A N 1
ATOM 1569 C CA . SER A 1 210 ? -3.546 -16.064 -0.316 1.00 85.56 210 SER A CA 1
ATOM 1570 C C . SER A 1 210 ? -4.237 -14.706 -0.509 1.00 85.56 210 SER A C 1
ATOM 1572 O O . SER A 1 210 ? -5.339 -14.662 -1.058 1.00 85.56 210 SER A O 1
ATOM 1574 N N . THR A 1 211 ? -3.615 -13.604 -0.074 1.00 88.31 211 THR A N 1
ATOM 1575 C CA . THR A 1 211 ? -4.176 -12.258 -0.190 1.00 88.31 211 THR A CA 1
ATOM 1576 C C . THR A 1 211 ? -4.131 -11.773 -1.637 1.00 88.31 211 THR A C 1
ATOM 1578 O O . THR A 1 211 ? -3.081 -11.756 -2.276 1.00 88.31 211 THR A O 1
ATOM 1581 N N . ARG A 1 212 ? -5.271 -11.289 -2.134 1.00 91.25 212 ARG A N 1
ATOM 1582 C CA . ARG A 1 212 ? -5.406 -10.695 -3.473 1.00 91.25 212 ARG A CA 1
ATOM 1583 C C . ARG A 1 212 ? -5.243 -9.172 -3.404 1.00 91.25 212 ARG A C 1
ATOM 1585 O O . ARG A 1 212 ? -5.858 -8.548 -2.549 1.00 91.25 212 ARG A O 1
ATOM 1592 N N . VAL A 1 213 ? -4.502 -8.553 -4.320 1.00 93.62 213 VAL A N 1
ATOM 1593 C CA . VAL A 1 213 ? -4.316 -7.092 -4.441 1.00 93.62 213 VAL A CA 1
ATOM 1594 C C . VAL A 1 213 ? -5.016 -6.566 -5.691 1.00 93.62 213 VAL A C 1
ATOM 1596 O O . VAL A 1 213 ? -4.578 -6.861 -6.793 1.00 93.62 213 VAL A O 1
ATOM 1599 N N . SER A 1 214 ? -6.088 -5.778 -5.582 1.00 93.44 214 SER A N 1
ATOM 1600 C CA . SER A 1 214 ? -6.770 -5.251 -6.786 1.00 93.44 214 SER A CA 1
ATOM 1601 C C . SER A 1 214 ? -6.217 -3.924 -7.285 1.00 93.44 214 SER A C 1
ATOM 1603 O O . SER A 1 214 ? -6.180 -3.696 -8.490 1.00 93.44 214 SER A O 1
ATOM 1605 N N . ASP A 1 215 ? -5.801 -3.056 -6.367 1.00 95.94 215 ASP A N 1
ATOM 1606 C CA . ASP A 1 215 ? -5.447 -1.675 -6.671 1.00 95.94 215 ASP A CA 1
ATOM 1607 C C . ASP A 1 215 ? -4.242 -1.256 -5.838 1.00 95.94 215 ASP A C 1
ATOM 1609 O O . ASP A 1 215 ? -4.115 -1.625 -4.667 1.00 95.94 215 ASP A O 1
ATOM 1613 N N . ILE A 1 216 ? -3.381 -0.440 -6.428 1.00 97.12 216 ILE A N 1
ATOM 1614 C CA . ILE A 1 216 ? -2.228 0.156 -5.770 1.00 97.12 216 ILE A CA 1
ATOM 1615 C C . ILE A 1 216 ? -2.247 1.649 -6.055 1.00 97.12 216 ILE A C 1
ATOM 1617 O O . ILE A 1 216 ? -2.366 2.081 -7.199 1.00 97.12 216 ILE A O 1
ATOM 1621 N N . PHE A 1 217 ? -2.063 2.444 -5.013 1.00 97.00 217 PHE A N 1
ATOM 1622 C CA . PHE A 1 217 ? -1.718 3.849 -5.136 1.00 97.00 217 PHE A CA 1
ATOM 1623 C C . PHE A 1 217 ? -0.333 4.073 -4.543 1.00 97.00 217 PHE A C 1
ATOM 1625 O O . PHE A 1 217 ? -0.063 3.656 -3.419 1.00 97.00 217 PHE A O 1
ATOM 1632 N N . SER A 1 218 ? 0.535 4.769 -5.267 1.00 95.25 218 SER A N 1
ATOM 1633 C CA . SER A 1 218 ? 1.793 5.286 -4.726 1.00 95.25 218 SER A CA 1
ATOM 1634 C C . SER A 1 218 ? 1.817 6.799 -4.881 1.00 95.25 218 SER A C 1
ATOM 1636 O O . SER A 1 218 ? 1.445 7.343 -5.917 1.00 95.25 218 SER A O 1
ATOM 1638 N N . GLU A 1 219 ? 2.268 7.527 -3.863 1.00 92.31 219 GLU A N 1
ATOM 1639 C CA . GLU A 1 219 ? 2.336 8.992 -3.958 1.00 92.31 219 GLU A CA 1
ATOM 1640 C C . GLU A 1 219 ? 3.232 9.457 -5.120 1.00 92.31 219 GLU A C 1
ATOM 1642 O O . GLU A 1 219 ? 3.022 10.537 -5.681 1.00 92.31 219 GLU A O 1
ATOM 1647 N N . ARG A 1 220 ? 4.189 8.614 -5.525 1.00 90.38 220 ARG A N 1
ATOM 1648 C CA . ARG A 1 220 ? 5.023 8.787 -6.714 1.00 90.38 220 ARG A CA 1
ATOM 1649 C C . ARG A 1 220 ? 4.909 7.580 -7.637 1.00 90.38 220 ARG A C 1
ATOM 1651 O O . ARG A 1 220 ? 4.659 6.478 -7.173 1.00 90.38 220 ARG A O 1
ATOM 1658 N N . THR A 1 221 ? 5.147 7.762 -8.933 1.00 92.38 221 THR A N 1
ATOM 1659 C CA . THR A 1 221 ? 5.215 6.640 -9.882 1.00 92.38 221 THR A CA 1
ATOM 1660 C C . THR A 1 221 ? 6.200 5.583 -9.374 1.00 92.38 221 THR A C 1
ATOM 1662 O O . THR A 1 221 ? 7.317 5.957 -8.991 1.00 92.38 221 THR A O 1
ATOM 1665 N N . PRO A 1 222 ? 5.849 4.284 -9.398 1.00 92.62 222 PRO A N 1
ATOM 1666 C CA . PRO A 1 222 ? 6.794 3.221 -9.082 1.00 92.62 222 PRO A CA 1
ATOM 1667 C C . PRO A 1 222 ? 8.083 3.373 -9.894 1.00 92.62 222 PRO A C 1
ATOM 1669 O O . PRO A 1 222 ? 8.053 3.573 -11.108 1.00 92.62 222 PRO A O 1
ATOM 1672 N N . CYS A 1 223 ? 9.236 3.317 -9.228 1.00 89.38 223 CYS A N 1
ATOM 1673 C CA . CYS A 1 223 ? 10.505 3.599 -9.896 1.00 89.38 223 CYS A CA 1
ATOM 1674 C C . CYS A 1 223 ? 10.952 2.471 -10.843 1.00 89.38 223 CYS A C 1
ATOM 1676 O O . CYS A 1 223 ? 10.688 1.295 -10.591 1.00 89.38 223 CYS A O 1
ATOM 1678 N N . ASP A 1 224 ? 11.749 2.834 -11.851 1.00 86.25 224 ASP A N 1
ATOM 1679 C CA . ASP A 1 224 ? 12.552 1.908 -12.666 1.00 86.25 224 ASP A CA 1
ATOM 1680 C C . ASP A 1 224 ? 14.058 2.136 -12.450 1.00 86.25 224 ASP A C 1
ATOM 1682 O O . ASP A 1 224 ? 14.854 2.278 -13.376 1.00 86.25 224 ASP A O 1
ATOM 1686 N N . ARG A 1 225 ? 14.460 2.288 -11.182 1.00 80.31 225 ARG A N 1
ATOM 1687 C CA . ARG A 1 225 ? 15.843 2.624 -10.808 1.00 80.31 225 ARG A CA 1
ATOM 1688 C C . ARG A 1 225 ? 16.527 1.480 -10.074 1.00 80.31 225 ARG A C 1
ATOM 1690 O O . ARG A 1 225 ? 15.897 0.775 -9.286 1.00 80.31 225 ARG A O 1
ATOM 1697 N N . LYS A 1 226 ? 17.857 1.412 -10.236 1.00 73.38 226 LYS A N 1
ATOM 1698 C CA . LYS A 1 226 ? 18.765 0.370 -9.711 1.00 73.38 226 LYS A CA 1
ATOM 1699 C C . LYS A 1 226 ? 18.625 0.035 -8.225 1.00 73.38 226 LYS A C 1
ATOM 1701 O O . LYS A 1 226 ? 19.025 -1.051 -7.820 1.00 73.38 226 LYS A O 1
ATOM 1706 N N . SER A 1 227 ? 18.068 0.937 -7.424 1.00 69.75 227 SER A N 1
ATOM 1707 C CA . SER A 1 227 ? 17.842 0.707 -5.999 1.00 69.75 227 SER A CA 1
ATOM 1708 C C . SER A 1 227 ? 16.701 -0.268 -5.706 1.00 69.75 227 SER A C 1
ATOM 1710 O O . SER A 1 227 ? 16.822 -1.037 -4.756 1.00 69.75 227 SER A O 1
ATOM 1712 N N . SER A 1 228 ? 15.624 -0.262 -6.500 1.00 78.81 228 SER A N 1
ATOM 1713 C CA . SER A 1 228 ? 14.386 -0.960 -6.115 1.00 78.81 228 SER A CA 1
ATOM 1714 C C . SER A 1 228 ? 13.584 -1.547 -7.272 1.00 78.81 228 SER A C 1
ATOM 1716 O O . SER A 1 228 ? 12.905 -2.539 -7.037 1.00 78.81 228 SER A O 1
ATOM 1718 N N . TYR A 1 229 ? 13.644 -0.948 -8.470 1.00 90.00 229 TYR A N 1
ATOM 1719 C CA . TYR A 1 229 ? 12.819 -1.302 -9.635 1.00 90.00 229 TYR A CA 1
ATOM 1720 C C . TYR A 1 229 ? 11.365 -1.653 -9.264 1.00 90.00 229 TYR A C 1
ATOM 1722 O O . TYR A 1 229 ? 10.864 -2.730 -9.566 1.00 90.00 229 TYR A O 1
ATOM 1730 N N . CYS A 1 230 ? 10.696 -0.759 -8.529 1.00 92.44 230 CYS A N 1
ATOM 1731 C CA . CYS A 1 230 ? 9.370 -1.022 -7.972 1.00 92.44 230 CYS A CA 1
ATOM 1732 C C . CYS A 1 230 ? 8.355 -1.437 -9.039 1.00 92.44 230 CYS A C 1
ATOM 1734 O O . CYS A 1 230 ? 7.578 -2.345 -8.786 1.00 92.44 230 CYS A O 1
ATOM 1736 N N . GLY A 1 231 ? 8.370 -0.820 -10.225 1.00 92.31 231 GLY A N 1
ATOM 1737 C CA . GLY A 1 231 ? 7.415 -1.162 -11.282 1.00 92.31 231 GLY A CA 1
ATOM 1738 C C . GLY A 1 231 ? 7.541 -2.615 -11.754 1.00 92.31 231 GLY A C 1
ATOM 1739 O O . GLY A 1 231 ? 6.535 -3.315 -11.860 1.00 92.31 231 GLY A O 1
ATOM 1740 N N . THR A 1 232 ? 8.765 -3.090 -12.002 1.00 91.69 232 THR A N 1
ATOM 1741 C CA . THR A 1 232 ? 9.009 -4.490 -12.387 1.00 91.69 232 THR A CA 1
ATOM 1742 C C . THR A 1 232 ? 8.818 -5.442 -11.216 1.00 91.69 232 THR A C 1
ATOM 1744 O O . THR A 1 232 ? 8.289 -6.527 -11.410 1.00 91.69 232 THR A O 1
ATOM 1747 N N . TRP A 1 233 ? 9.171 -5.029 -9.996 1.00 92.19 233 TRP A N 1
ATOM 1748 C CA . TRP A 1 233 ? 8.963 -5.830 -8.789 1.00 92.19 233 TRP A CA 1
ATOM 1749 C C . TRP A 1 233 ? 7.476 -6.092 -8.532 1.00 92.19 233 TRP A C 1
ATOM 1751 O O . TRP A 1 233 ? 7.079 -7.224 -8.269 1.00 92.19 233 TRP A O 1
ATOM 1761 N N . LEU A 1 234 ? 6.637 -5.060 -8.668 1.00 92.38 234 LEU A N 1
ATOM 1762 C CA . LEU A 1 234 ? 5.185 -5.200 -8.562 1.00 92.38 234 LEU A CA 1
ATOM 1763 C C . LEU A 1 234 ? 4.637 -6.131 -9.643 1.00 92.38 234 LEU A C 1
ATOM 1765 O O . LEU A 1 234 ? 3.772 -6.949 -9.354 1.00 92.38 234 LEU A O 1
ATOM 1769 N N . HIS A 1 235 ? 5.146 -6.031 -10.872 1.00 90.31 235 HIS A N 1
ATOM 1770 C CA . HIS A 1 235 ? 4.742 -6.937 -11.941 1.00 90.31 235 HIS A CA 1
ATOM 1771 C C . HIS A 1 235 ? 5.112 -8.393 -11.631 1.00 90.31 235 HIS A C 1
ATOM 1773 O O . HIS A 1 235 ? 4.248 -9.262 -11.688 1.00 90.31 235 HIS A O 1
ATOM 1779 N N . GLU A 1 236 ? 6.370 -8.649 -11.267 1.00 88.19 236 GLU A N 1
ATOM 1780 C CA . GLU A 1 236 ? 6.887 -9.996 -11.004 1.00 88.19 236 GLU A CA 1
ATOM 1781 C C . GLU A 1 236 ? 6.124 -10.697 -9.876 1.00 88.19 236 GLU A C 1
ATOM 1783 O O . GLU A 1 236 ? 5.767 -11.865 -10.008 1.00 88.19 236 GLU A O 1
ATOM 1788 N N . HIS A 1 237 ? 5.843 -9.987 -8.781 1.00 88.38 237 HIS A N 1
ATOM 1789 C CA . HIS A 1 237 ? 5.272 -10.615 -7.591 1.00 88.38 237 HIS A CA 1
ATOM 1790 C C . HIS A 1 237 ? 3.752 -10.498 -7.479 1.00 88.38 237 HIS A C 1
ATOM 1792 O O . HIS A 1 237 ? 3.131 -11.351 -6.845 1.00 88.38 237 HIS A O 1
ATOM 1798 N N . LEU A 1 238 ? 3.144 -9.461 -8.064 1.00 88.56 238 LEU A N 1
ATOM 1799 C CA . LEU A 1 238 ? 1.713 -9.161 -7.913 1.00 88.56 238 LEU A CA 1
ATOM 1800 C C . LEU A 1 238 ? 0.953 -9.131 -9.247 1.00 88.56 238 LEU A C 1
ATOM 1802 O O . LEU A 1 238 ? -0.262 -8.964 -9.240 1.00 88.56 238 LEU A O 1
ATOM 1806 N N . GLY A 1 239 ? 1.635 -9.282 -10.388 1.00 77.25 239 GLY A N 1
ATOM 1807 C CA . GLY A 1 239 ? 1.011 -9.277 -11.711 1.00 77.25 239 GLY A CA 1
ATOM 1808 C C . GLY A 1 239 ? 0.123 -10.499 -11.947 1.00 77.25 239 GLY A C 1
ATOM 1809 O O . GLY A 1 239 ? -1.095 -10.378 -12.054 1.00 77.25 239 GLY A O 1
ATOM 1810 N N . ASP A 1 240 ? 0.730 -11.685 -11.995 1.00 63.97 240 ASP A N 1
ATOM 1811 C CA . ASP A 1 240 ? 0.025 -12.922 -12.371 1.00 63.97 240 ASP A CA 1
ATOM 1812 C C . ASP A 1 240 ? -0.536 -13.700 -11.169 1.00 63.97 240 ASP A C 1
ATOM 1814 O O . ASP A 1 240 ? -1.486 -14.476 -11.308 1.00 63.97 240 ASP A O 1
ATOM 1818 N N . SER A 1 241 ? -0.001 -13.461 -9.967 1.00 56.19 241 SER A N 1
ATOM 1819 C CA . SER A 1 241 ? -0.404 -14.116 -8.709 1.00 56.19 241 SER A CA 1
ATOM 1820 C C . SER A 1 241 ? -1.835 -13.769 -8.270 1.00 56.19 241 SER A C 1
ATOM 1822 O O . SER A 1 241 ? -2.431 -14.443 -7.432 1.00 56.19 241 SER A O 1
ATOM 1824 N N . ASN A 1 242 ? -2.438 -12.763 -8.897 1.00 57.50 242 ASN A N 1
ATOM 1825 C CA . ASN A 1 242 ? -3.681 -12.139 -8.488 1.00 57.50 242 ASN A CA 1
ATOM 1826 C C . ASN A 1 242 ? -4.915 -12.667 -9.248 1.00 57.50 242 ASN A C 1
ATOM 1828 O O . ASN A 1 242 ? -5.735 -11.905 -9.758 1.00 57.50 242 ASN A O 1
ATOM 1832 N N . SER A 1 243 ? -5.044 -13.993 -9.364 1.00 52.94 243 SER A N 1
ATOM 1833 C CA . SER A 1 243 ? -6.068 -14.651 -10.205 1.00 52.94 243 SER A CA 1
ATOM 1834 C C . SER A 1 243 ? -5.975 -14.306 -11.705 1.00 52.94 243 SER A C 1
ATOM 1836 O O . SER A 1 243 ? -6.979 -14.369 -12.414 1.00 52.94 243 SER A O 1
ATOM 1838 N N . GLY A 1 244 ? -4.776 -13.965 -12.193 1.00 56.91 244 GLY A N 1
ATOM 1839 C CA . GLY A 1 244 ? -4.507 -13.720 -13.616 1.00 56.91 244 GLY A CA 1
ATOM 1840 C C . GLY A 1 244 ? -4.699 -12.280 -14.105 1.00 56.91 244 GLY A C 1
ATOM 1841 O O . GLY A 1 244 ? -4.688 -12.068 -15.316 1.00 56.91 244 GLY A O 1
ATOM 1842 N N . SER A 1 245 ? -4.859 -11.303 -13.204 1.00 70.81 245 SER A N 1
ATOM 1843 C CA . SER A 1 245 ? -4.936 -9.878 -13.558 1.00 70.81 245 SER A CA 1
ATOM 1844 C C . SER A 1 245 ? -4.067 -9.026 -12.641 1.00 70.81 245 SER A C 1
ATOM 1846 O O . SER A 1 245 ? -4.316 -8.960 -11.434 1.00 70.81 245 SER A O 1
ATOM 1848 N N . ALA A 1 246 ? -3.111 -8.312 -13.235 1.00 85.56 246 ALA A N 1
ATOM 1849 C CA . ALA A 1 246 ? -2.280 -7.355 -12.519 1.00 85.56 246 ALA A CA 1
ATOM 1850 C C . ALA A 1 246 ? -3.132 -6.261 -11.845 1.00 85.56 246 ALA A C 1
ATOM 1852 O O . ALA A 1 246 ? -4.161 -5.866 -12.406 1.00 85.56 246 ALA A O 1
ATOM 1853 N N . PRO A 1 247 ? -2.719 -5.756 -10.667 1.00 91.69 247 PRO A N 1
ATOM 1854 C CA . PRO A 1 247 ? -3.420 -4.670 -9.996 1.00 91.69 247 PRO A CA 1
ATOM 1855 C C . PRO A 1 247 ? -3.419 -3.399 -10.849 1.00 91.69 247 PRO A C 1
ATOM 1857 O O . PRO A 1 247 ? -2.438 -3.107 -11.541 1.00 91.69 247 PRO A O 1
ATOM 1860 N N . ASP A 1 248 ? -4.490 -2.608 -10.750 1.00 93.81 248 ASP A N 1
ATOM 1861 C CA . ASP A 1 248 ? -4.477 -1.250 -11.292 1.00 93.81 248 ASP A CA 1
ATOM 1862 C C . ASP A 1 248 ? -3.552 -0.379 -10.442 1.00 93.81 248 ASP A C 1
ATOM 1864 O O . ASP A 1 248 ? -3.685 -0.309 -9.218 1.00 93.81 248 ASP A O 1
ATOM 1868 N N . VAL A 1 249 ? -2.592 0.276 -11.088 1.00 95.38 249 VAL A N 1
ATOM 1869 C CA . VAL A 1 249 ? -1.607 1.112 -10.405 1.00 95.38 249 VAL A CA 1
ATOM 1870 C C . VAL A 1 249 ? -1.888 2.570 -10.716 1.00 95.38 249 VAL A C 1
ATOM 1872 O O . VAL A 1 249 ? -2.009 2.979 -11.872 1.00 95.38 249 VAL A O 1
ATOM 1875 N N . ARG A 1 250 ? -1.953 3.374 -9.661 1.00 96.12 250 ARG A N 1
ATOM 1876 C CA . ARG A 1 250 ? -2.188 4.812 -9.718 1.00 96.12 250 ARG A CA 1
ATOM 1877 C C . ARG A 1 250 ? -1.097 5.550 -8.975 1.00 96.12 250 ARG A C 1
ATOM 1879 O O . ARG A 1 250 ? -0.544 5.050 -7.995 1.00 96.12 250 ARG A O 1
ATOM 1886 N N . TYR A 1 251 ? -0.785 6.752 -9.434 1.00 93.88 251 TYR A N 1
ATOM 1887 C CA . TYR A 1 251 ? 0.167 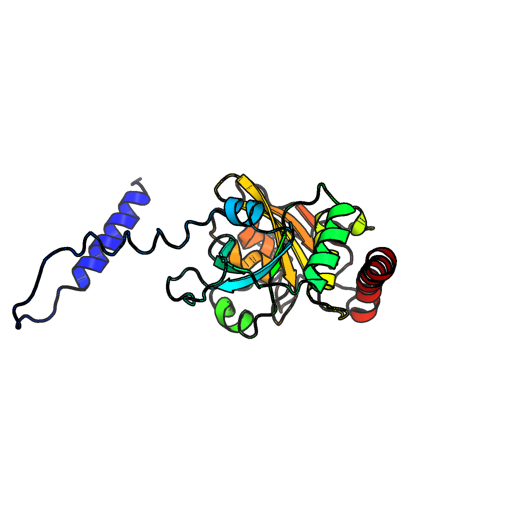7.601 -8.735 1.00 93.88 251 TYR A CA 1
ATOM 1888 C C . TYR A 1 251 ? -0.203 9.071 -8.779 1.00 93.88 251 TYR A C 1
ATOM 1890 O O . TYR A 1 251 ? -0.866 9.522 -9.705 1.00 93.88 251 TYR A O 1
ATOM 1898 N N . HIS A 1 252 ? 0.248 9.842 -7.792 1.00 89.31 252 HIS A N 1
ATOM 1899 C CA . HIS A 1 252 ? -0.008 11.281 -7.794 1.00 89.31 252 HIS A CA 1
ATOM 1900 C C . HIS A 1 252 ? 1.053 12.071 -8.570 1.00 89.31 252 HIS A C 1
ATOM 1902 O O . HIS A 1 252 ? 0.705 12.957 -9.352 1.00 89.31 252 HIS A O 1
ATOM 1908 N N . VAL A 1 253 ? 2.343 11.747 -8.410 1.00 85.31 253 VAL A N 1
ATOM 1909 C CA . VAL A 1 253 ? 3.432 12.505 -9.054 1.00 85.31 253 VAL A CA 1
ATOM 1910 C C . VAL A 1 253 ? 4.449 11.616 -9.764 1.00 85.31 253 VAL A C 1
ATOM 1912 O O . VAL A 1 253 ? 4.703 10.496 -9.343 1.00 85.31 253 VAL A O 1
ATOM 1915 N N . LEU A 1 254 ? 5.061 12.113 -10.841 1.00 84.62 254 LEU A N 1
ATOM 1916 C CA . LEU A 1 254 ? 6.138 11.407 -11.534 1.00 84.62 254 LEU A CA 1
ATOM 1917 C C . LEU A 1 254 ? 7.369 11.225 -10.644 1.00 84.62 254 LEU A C 1
ATOM 1919 O O . LEU A 1 254 ? 7.756 12.127 -9.899 1.00 84.62 254 LEU A O 1
ATOM 1923 N N . TYR A 1 255 ? 8.029 10.074 -10.778 1.00 74.31 255 TYR A N 1
ATOM 1924 C CA . TYR A 1 255 ? 9.266 9.811 -10.048 1.00 74.31 255 TYR A CA 1
ATOM 1925 C C . TYR A 1 255 ? 10.392 10.753 -10.501 1.00 74.31 255 TYR A C 1
ATOM 1927 O O . TYR A 1 255 ? 11.077 11.327 -9.665 1.00 74.31 255 TYR A O 1
ATOM 1935 N N . ASP A 1 256 ? 10.581 10.969 -11.807 1.00 65.81 256 ASP A N 1
ATOM 1936 C CA . ASP A 1 256 ? 11.768 11.651 -12.350 1.00 65.81 256 ASP A CA 1
ATOM 1937 C C . ASP A 1 256 ? 11.836 13.174 -12.142 1.00 65.81 256 ASP A C 1
ATOM 1939 O O . ASP A 1 256 ? 12.899 13.757 -12.351 1.00 65.81 256 ASP A O 1
ATOM 1943 N N . ASP A 1 257 ? 10.820 13.804 -11.542 1.00 58.06 257 ASP A N 1
ATOM 1944 C CA . ASP A 1 257 ? 10.903 15.189 -11.024 1.00 58.06 257 ASP A CA 1
ATOM 1945 C C . ASP A 1 257 ? 11.761 15.288 -9.723 1.00 58.06 257 ASP A C 1
ATOM 1947 O O . ASP A 1 257 ? 11.715 16.239 -8.937 1.00 58.06 257 ASP A O 1
ATOM 1951 N N . THR A 1 258 ? 12.584 14.255 -9.483 1.00 50.66 258 THR A N 1
ATOM 1952 C CA . THR A 1 258 ? 13.386 13.980 -8.278 1.00 50.66 258 THR A CA 1
ATOM 1953 C C . THR A 1 258 ? 14.366 15.064 -7.823 1.00 50.66 258 THR A C 1
ATOM 1955 O O . THR A 1 258 ? 14.724 15.065 -6.642 1.00 50.66 258 THR A O 1
ATOM 1958 N N . THR A 1 259 ? 14.801 16.004 -8.670 1.00 46.59 259 THR A N 1
ATOM 1959 C CA . THR A 1 259 ? 15.635 17.140 -8.217 1.00 46.59 259 THR A CA 1
ATOM 1960 C C . THR A 1 259 ? 14.857 18.108 -7.314 1.00 46.59 259 THR A C 1
ATOM 1962 O O . THR A 1 259 ? 15.469 18.887 -6.587 1.00 46.59 259 THR A O 1
ATOM 1965 N N . LYS A 1 260 ? 13.520 17.986 -7.269 1.00 50.50 260 LYS A N 1
ATOM 1966 C CA . LYS A 1 260 ? 12.589 18.716 -6.393 1.00 50.50 260 LYS A CA 1
ATOM 1967 C C . LYS A 1 260 ? 11.805 17.801 -5.440 1.00 50.50 260 LYS A C 1
ATOM 1969 O O . LYS A 1 260 ? 10.763 18.203 -4.928 1.00 50.50 260 LYS A O 1
ATOM 1974 N N . ASN A 1 261 ? 12.296 16.586 -5.163 1.00 48.81 261 ASN A N 1
ATOM 1975 C CA . ASN A 1 261 ? 11.614 15.549 -4.358 1.00 48.81 261 ASN A CA 1
ATOM 1976 C C . ASN A 1 261 ? 10.999 16.057 -3.036 1.00 48.81 261 ASN A C 1
ATOM 1978 O O . ASN A 1 261 ? 9.975 15.546 -2.581 1.00 48.81 261 ASN A O 1
ATOM 1982 N N . TYR A 1 262 ? 11.604 17.071 -2.415 1.00 51.28 262 TYR A N 1
ATOM 1983 C CA . TYR A 1 262 ? 11.068 17.680 -1.203 1.00 51.28 262 TYR A CA 1
ATOM 1984 C C . TYR A 1 262 ? 9.850 18.576 -1.481 1.00 51.28 262 TYR A C 1
ATOM 1986 O O . TYR A 1 262 ? 8.856 18.480 -0.771 1.00 51.28 262 TYR A O 1
ATOM 1994 N N . ASP A 1 263 ? 9.894 19.405 -2.529 1.00 52.44 263 ASP A N 1
ATOM 1995 C CA . ASP A 1 263 ? 8.837 20.364 -2.881 1.00 52.44 263 ASP A CA 1
ATOM 1996 C C . ASP A 1 263 ? 7.584 19.693 -3.441 1.00 52.44 263 ASP A C 1
ATOM 1998 O O . ASP A 1 263 ? 6.471 20.127 -3.168 1.00 52.44 263 ASP A O 1
ATOM 2002 N N . VAL A 1 264 ? 7.749 18.592 -4.163 1.00 53.06 264 VAL A N 1
ATOM 2003 C CA . VAL A 1 264 ? 6.626 17.807 -4.682 1.00 53.06 264 VAL A CA 1
ATOM 2004 C C . VAL A 1 264 ? 5.861 17.128 -3.545 1.00 53.06 264 VAL A C 1
ATOM 2006 O O . VAL A 1 264 ? 4.638 17.229 -3.458 1.00 53.06 264 VAL A O 1
ATOM 2009 N N . THR A 1 265 ? 6.581 16.527 -2.592 1.00 57.34 265 THR A N 1
ATOM 2010 C CA . THR A 1 265 ? 5.944 15.963 -1.394 1.00 57.34 265 THR A CA 1
ATOM 2011 C C . THR A 1 265 ? 5.329 17.062 -0.524 1.00 57.34 265 THR A C 1
ATOM 2013 O O . THR A 1 265 ? 4.386 16.779 0.206 1.00 57.34 265 THR A O 1
ATOM 2016 N N . LYS A 1 266 ? 5.765 18.336 -0.631 1.00 62.47 266 LYS A N 1
ATOM 2017 C CA . LYS A 1 266 ? 5.077 19.450 0.048 1.00 62.47 266 LYS A CA 1
ATOM 2018 C C . LYS A 1 266 ? 3.627 19.587 -0.387 1.00 62.47 266 LYS A C 1
ATOM 2020 O O . LYS A 1 266 ? 2.875 20.074 0.439 1.00 62.47 266 LYS A O 1
ATOM 2025 N N . HIS A 1 267 ? 3.222 19.202 -1.599 1.00 63.84 267 HIS A N 1
ATOM 2026 C CA . HIS A 1 267 ? 1.809 19.257 -1.991 1.00 63.84 267 HIS A CA 1
ATOM 2027 C C . HIS A 1 267 ? 0.992 18.213 -1.234 1.00 63.84 267 HIS A C 1
ATOM 2029 O O . HIS A 1 267 ? 0.095 18.593 -0.495 1.00 63.84 267 HIS A O 1
ATOM 2035 N N . VAL A 1 268 ? 1.422 16.950 -1.244 1.00 63.56 268 VAL A N 1
ATOM 2036 C CA . VAL A 1 268 ? 0.800 15.885 -0.436 1.00 63.56 268 VAL A CA 1
ATOM 2037 C C . VAL A 1 268 ? 0.811 16.228 1.061 1.00 63.56 268 VAL A C 1
ATOM 2039 O O . VAL A 1 268 ? -0.192 16.082 1.751 1.00 63.56 268 VAL A O 1
ATOM 2042 N N . ILE A 1 269 ? 1.923 16.766 1.575 1.00 65.94 269 ILE A N 1
ATOM 2043 C CA . ILE A 1 269 ? 2.042 17.227 2.967 1.00 65.94 269 ILE A CA 1
ATOM 2044 C C . ILE A 1 269 ? 1.165 18.458 3.220 1.00 65.94 269 ILE A C 1
ATOM 2046 O O . ILE A 1 269 ? 0.652 18.616 4.322 1.00 65.94 269 ILE A O 1
ATOM 2050 N N . LYS A 1 270 ? 1.008 19.367 2.255 1.00 70.12 270 LYS A N 1
ATOM 2051 C CA . LYS A 1 270 ? 0.152 20.554 2.361 1.00 70.12 270 LYS A CA 1
ATOM 2052 C C . LYS A 1 270 ? -1.305 20.136 2.385 1.00 70.12 270 LYS A C 1
ATOM 2054 O O . LYS A 1 270 ? -2.031 20.680 3.206 1.00 70.12 270 LYS A O 1
ATOM 2059 N N . ASP A 1 271 ? -1.700 19.175 1.566 1.00 66.25 271 ASP A N 1
ATOM 2060 C CA . ASP A 1 271 ? -3.055 18.639 1.537 1.00 66.25 271 ASP A CA 1
ATOM 2061 C C . ASP A 1 271 ? -3.334 17.887 2.839 1.00 66.25 271 ASP A C 1
ATOM 2063 O O . ASP A 1 271 ? -4.313 18.192 3.515 1.00 66.25 271 ASP A O 1
ATOM 2067 N N . ALA A 1 272 ? -2.391 17.060 3.309 1.00 64.44 272 ALA A N 1
ATOM 2068 C CA . ALA A 1 272 ? -2.449 16.433 4.630 1.00 64.44 272 ALA A CA 1
ATOM 2069 C C . ALA A 1 272 ? -2.513 17.462 5.777 1.00 64.44 272 ALA A C 1
ATOM 2071 O O . ALA A 1 272 ? -3.287 17.301 6.717 1.00 64.44 272 ALA A O 1
ATOM 2072 N N . LYS A 1 273 ? -1.740 18.557 5.715 1.00 66.62 273 LYS A N 1
ATOM 2073 C CA . LYS A 1 273 ? -1.759 19.650 6.709 1.00 66.62 273 LYS A CA 1
ATOM 2074 C C . LYS A 1 273 ? -3.032 20.486 6.646 1.00 66.62 273 LYS A C 1
ATOM 2076 O O . LYS A 1 273 ? -3.518 20.926 7.685 1.00 66.62 273 LYS A O 1
ATOM 2081 N N . HIS A 1 274 ? -3.551 20.741 5.451 1.00 68.75 274 HIS A N 1
ATOM 2082 C CA . HIS A 1 274 ? -4.833 21.402 5.250 1.00 68.75 274 HIS A CA 1
ATOM 2083 C C . HIS A 1 274 ? -5.922 20.563 5.914 1.00 68.75 274 HIS A C 1
ATOM 2085 O O . HIS A 1 274 ? -6.670 21.072 6.745 1.00 68.75 274 HIS A O 1
ATOM 2091 N N . TRP A 1 275 ? -5.892 19.254 5.684 1.00 63.88 275 TRP A N 1
ATOM 2092 C CA . TRP A 1 275 ? -6.735 18.300 6.381 1.00 63.88 275 TRP A CA 1
ATOM 2093 C C . TRP A 1 275 ? -6.554 18.326 7.896 1.00 63.88 275 TRP A C 1
ATOM 2095 O O . TRP A 1 275 ? -7.535 18.484 8.606 1.00 63.88 275 TRP A O 1
ATOM 2105 N N . LEU A 1 276 ? -5.324 18.279 8.417 1.00 58.81 276 LEU A N 1
ATOM 2106 C CA . LEU A 1 276 ? -5.062 18.404 9.859 1.00 58.81 276 LEU A CA 1
ATOM 2107 C C . LEU A 1 276 ? -5.634 19.687 10.460 1.00 58.81 276 LEU A C 1
ATOM 2109 O O . LEU A 1 276 ? -6.028 19.695 11.617 1.00 58.81 276 LEU A O 1
ATOM 2113 N N . LYS A 1 277 ? -5.669 20.785 9.706 1.00 63.25 277 LYS A N 1
ATOM 2114 C CA . LYS A 1 277 ? -6.211 22.054 10.195 1.00 63.25 277 LYS A CA 1
ATOM 2115 C C . LYS A 1 277 ? -7.742 22.053 10.246 1.00 63.25 277 LYS A C 1
ATOM 2117 O O . LYS A 1 277 ? -8.314 22.711 11.108 1.00 63.25 277 LYS A O 1
ATOM 2122 N N . HIS A 1 278 ? -8.393 21.362 9.315 1.00 60.06 278 HIS A N 1
ATOM 2123 C CA . HIS A 1 278 ? -9.854 21.288 9.240 1.00 60.06 278 HIS A CA 1
ATOM 2124 C C . HIS A 1 278 ? -10.428 20.132 10.076 1.00 60.06 278 HIS A C 1
ATOM 2126 O O . HIS A 1 278 ? -11.511 20.254 10.651 1.00 60.06 278 HIS A O 1
ATOM 2132 N N . TYR A 1 279 ? -9.662 19.052 10.217 1.00 51.19 279 TYR A N 1
ATOM 2133 C CA . TYR A 1 279 ? -10.090 17.786 10.797 1.00 51.1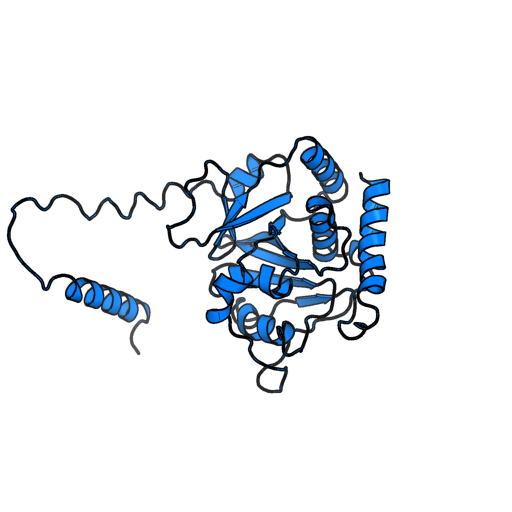9 279 TYR A CA 1
ATOM 2134 C C . TYR A 1 279 ? -9.267 17.321 12.010 1.00 51.19 279 TYR A C 1
ATOM 2136 O O . TYR A 1 279 ? -9.715 16.420 12.709 1.00 51.19 279 TYR A O 1
ATOM 2144 N N . GLY A 1 280 ? -8.137 17.949 12.345 1.00 48.78 280 GLY A N 1
ATOM 2145 C CA . GLY A 1 280 ? -7.461 17.795 13.650 1.00 48.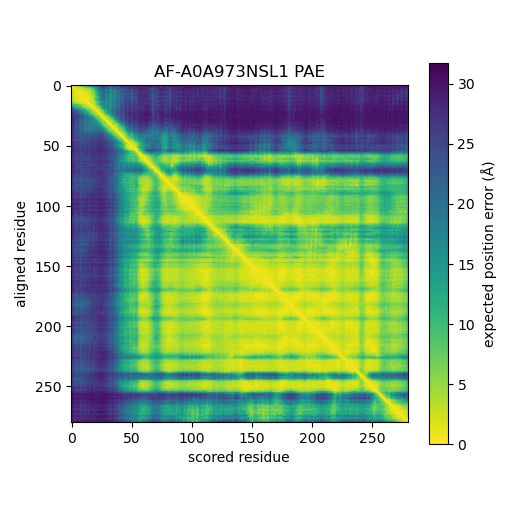78 280 GLY A CA 1
ATOM 2146 C C . GLY A 1 280 ? -8.110 18.613 14.759 1.00 48.78 280 GLY A C 1
ATOM 2147 O O . GLY A 1 280 ? -7.716 18.396 15.923 1.00 48.78 280 GLY A O 1
#

Solvent-accessible surface area (backbone atoms only — not comparable to full-atom values): 15950 Å² total; per-residue (Å²): 138,79,64,71,66,62,53,54,56,51,52,55,53,55,57,61,60,68,74,75,77,76,85,88,90,76,100,80,84,87,83,77,84,82,65,69,77,64,63,71,66,67,78,68,67,58,47,67,61,54,48,57,74,67,39,96,53,58,68,44,46,22,44,80,36,62,65,83,77,75,51,79,91,60,100,58,56,59,39,79,44,53,59,23,34,19,42,40,59,88,71,52,73,71,55,50,53,42,48,48,49,53,42,67,78,43,73,82,63,66,40,32,39,29,52,53,94,53,99,51,55,50,72,72,46,52,79,79,63,66,68,76,46,65,60,43,99,92,36,57,49,52,50,54,48,81,43,95,57,46,77,83,32,74,41,40,37,48,38,43,52,44,30,62,74,67,68,54,83,66,62,67,49,37,14,17,33,39,33,19,44,84,85,65,54,68,33,32,39,30,10,48,41,60,100,40,55,10,62,54,58,43,41,58,41,38,50,97,30,74,36,36,49,59,35,37,26,24,56,38,29,47,40,73,42,98,90,55,14,41,9,19,38,47,28,74,54,42,18,60,77,35,88,69,44,53,43,52,37,34,15,57,37,71,50,85,62,51,96,42,44,59,64,60,38,42,51,61,47,45,52,42,47,51,44,45,72,78,57,100

Secondary structure (DSSP, 8-state):
---HHHHHHHHHHHHHHHT--S--------S-SSSSSSSSSSSS-S-HHHHHHHSS-SEEEEEEEESSS-----SS-EEEETTEEEEEP---HHHHHHHHHHHHH-TTSPPEEEEPP-TTHHHHHTTTS----S-BTTB-----EE-S-GGGSHHHHHHHHHHHHHT--SS--EEEEEEE-TT--EEEEEEE-BSB-HHHHHHGGGTTSS-EEEEEEEEEPPP-STTT-HHHHHHHHHTSTTTT-PPEEEEEE-GGGGGGHHHHHHHHHHHHHHHHHHH-

Mean predicted aligned error: 13.2 Å